Protein AF-A0A8H7N7X5-F1 (afdb_monomer)

Structure (mmCIF, N/CA/C/O backbone):
data_AF-A0A8H7N7X5-F1
#
_entry.id   AF-A0A8H7N7X5-F1
#
loop_
_atom_site.group_PDB
_atom_site.id
_atom_site.type_symbol
_atom_site.label_atom_id
_atom_site.label_alt_id
_atom_site.label_comp_id
_atom_site.label_asym_id
_atom_site.label_entity_id
_atom_site.label_seq_id
_atom_site.pdbx_PDB_ins_code
_atom_site.Cartn_x
_atom_site.Cartn_y
_atom_site.Cartn_z
_atom_site.occupancy
_atom_site.B_iso_or_equiv
_atom_site.auth_seq_id
_atom_site.auth_comp_id
_atom_site.auth_asym_id
_atom_site.auth_atom_id
_atom_site.pdbx_PDB_model_num
ATOM 1 N N . MET A 1 1 ? 3.356 14.383 -1.669 1.00 44.66 1 MET A N 1
ATOM 2 C CA . MET A 1 1 ? 4.265 13.639 -2.569 1.00 44.66 1 MET A CA 1
ATOM 3 C C . MET A 1 1 ? 4.773 12.402 -1.832 1.00 44.66 1 MET A C 1
ATOM 5 O O . MET A 1 1 ? 5.140 12.557 -0.669 1.00 44.66 1 MET A O 1
ATOM 9 N N . PRO A 1 2 ? 4.770 11.208 -2.453 1.00 49.44 2 PRO A N 1
ATOM 10 C CA . PRO A 1 2 ? 5.133 9.933 -1.811 1.00 49.44 2 PRO A CA 1
ATOM 11 C C . PRO A 1 2 ? 6.556 9.906 -1.220 1.00 49.44 2 PRO A C 1
ATOM 13 O O . PRO A 1 2 ? 6.801 9.192 -0.254 1.00 49.44 2 PRO A O 1
ATOM 16 N N . ASN A 1 3 ? 7.454 10.776 -1.689 1.00 50.03 3 ASN A N 1
ATOM 17 C CA . ASN A 1 3 ? 8.856 10.842 -1.253 1.00 50.03 3 ASN A CA 1
ATOM 18 C C . ASN A 1 3 ? 9.077 11.287 0.198 1.00 50.03 3 ASN A C 1
ATOM 20 O O . ASN A 1 3 ? 10.198 11.228 0.683 1.00 50.03 3 ASN A O 1
ATOM 24 N N . ARG A 1 4 ? 8.037 11.775 0.884 1.00 58.81 4 ARG A N 1
ATOM 25 C CA . ARG A 1 4 ? 8.106 12.107 2.319 1.00 58.81 4 ARG A CA 1
ATOM 26 C C . ARG A 1 4 ? 7.594 10.989 3.222 1.00 58.81 4 ARG A C 1
ATOM 28 O O . ARG A 1 4 ? 7.744 11.079 4.433 1.00 58.81 4 ARG A O 1
ATOM 35 N N . TYR A 1 5 ? 6.962 9.979 2.633 1.00 68.06 5 TYR A N 1
ATOM 36 C CA . TYR A 1 5 ? 6.306 8.896 3.357 1.00 68.06 5 TYR A CA 1
ATOM 37 C C . TYR A 1 5 ? 7.010 7.560 3.162 1.00 68.06 5 TYR A C 1
ATOM 39 O O . TYR A 1 5 ? 6.744 6.646 3.933 1.00 68.06 5 TYR A O 1
ATOM 47 N N . TYR A 1 6 ? 7.913 7.450 2.182 1.00 79.69 6 TYR A N 1
ATOM 48 C CA . TYR A 1 6 ? 8.665 6.231 1.916 1.00 79.69 6 TYR A CA 1
ATOM 49 C C . TYR A 1 6 ? 10.159 6.494 1.754 1.00 79.69 6 TYR A C 1
ATOM 51 O O . TYR A 1 6 ? 10.568 7.418 1.055 1.00 79.69 6 TYR A O 1
ATOM 59 N N . SER A 1 7 ? 10.962 5.616 2.347 1.00 85.44 7 SER A N 1
ATOM 60 C CA . SER A 1 7 ? 12.342 5.370 1.950 1.00 85.44 7 SER A CA 1
ATOM 61 C C . SER A 1 7 ? 12.342 4.283 0.879 1.00 85.44 7 SER A C 1
ATOM 63 O O . SER A 1 7 ? 11.765 3.214 1.079 1.00 85.44 7 SER A O 1
ATOM 65 N N . MET A 1 8 ? 12.959 4.560 -0.264 1.00 88.00 8 MET A N 1
ATOM 66 C CA . MET A 1 8 ? 13.029 3.644 -1.400 1.00 88.00 8 MET A CA 1
ATOM 67 C C . MET A 1 8 ? 14.486 3.321 -1.709 1.00 88.00 8 MET A C 1
ATOM 69 O O . MET A 1 8 ? 15.320 4.224 -1.773 1.00 88.00 8 MET A O 1
ATOM 73 N N . HIS A 1 9 ? 14.787 2.046 -1.939 1.00 89.69 9 HIS A N 1
ATOM 74 C CA . HIS A 1 9 ? 16.130 1.595 -2.284 1.00 89.69 9 HIS A CA 1
ATOM 75 C C . HIS A 1 9 ? 16.083 0.587 -3.430 1.00 89.69 9 HIS A C 1
ATOM 77 O O . HIS A 1 9 ? 15.343 -0.397 -3.369 1.00 89.69 9 HIS A O 1
ATOM 83 N N . VAL A 1 10 ? 16.910 0.830 -4.449 1.00 91.75 10 VAL A N 1
ATOM 84 C CA . VAL A 1 10 ? 17.153 -0.097 -5.557 1.00 91.75 10 VAL A CA 1
ATOM 85 C C . VAL A 1 10 ? 18.591 -0.583 -5.474 1.00 91.75 10 VAL A C 1
ATOM 87 O O . VAL A 1 10 ? 19.515 0.228 -5.477 1.00 91.75 10 VAL A O 1
ATOM 90 N N . GLY A 1 11 ? 18.772 -1.897 -5.397 1.00 90.62 11 GLY A N 1
ATOM 91 C CA . GLY A 1 11 ? 20.076 -2.555 -5.387 1.00 90.62 11 GLY A CA 1
ATOM 92 C C . GLY A 1 11 ? 20.243 -3.467 -6.595 1.00 90.62 11 GLY A C 1
ATOM 93 O O . GLY A 1 11 ? 19.264 -3.958 -7.150 1.00 90.62 11 GLY A O 1
ATOM 94 N N . GLN A 1 12 ? 21.483 -3.706 -7.010 1.00 90.38 12 GLN A N 1
ATOM 95 C CA . GLN A 1 12 ? 21.774 -4.713 -8.025 1.00 90.38 12 GLN A CA 1
ATOM 96 C C . GLN A 1 12 ? 21.803 -6.101 -7.374 1.00 90.38 12 GLN A C 1
ATOM 98 O O . GLN A 1 12 ? 22.508 -6.319 -6.389 1.00 90.38 12 GLN A O 1
ATOM 103 N N . ASN A 1 13 ? 21.075 -7.056 -7.945 1.00 88.88 13 ASN A N 1
ATOM 104 C CA . ASN A 1 13 ? 21.178 -8.456 -7.566 1.00 88.88 13 ASN A CA 1
ATOM 105 C C . ASN A 1 13 ? 22.349 -9.093 -8.328 1.00 88.88 13 ASN A C 1
ATOM 107 O O . ASN A 1 13 ? 22.219 -9.505 -9.481 1.00 88.88 13 ASN A O 1
ATOM 111 N N . HIS A 1 14 ? 23.503 -9.176 -7.665 1.00 85.00 14 HIS A N 1
ATOM 112 C CA . HIS A 1 14 ? 24.726 -9.760 -8.224 1.00 85.00 14 HIS A CA 1
ATOM 113 C C . HIS A 1 14 ? 24.649 -11.274 -8.472 1.00 85.00 14 HIS A C 1
ATOM 115 O O . HIS A 1 14 ? 25.493 -11.811 -9.187 1.00 85.00 14 HIS A O 1
ATOM 121 N N . ASN A 1 15 ? 23.644 -11.957 -7.919 1.00 84.56 15 ASN A N 1
ATOM 122 C CA . ASN A 1 15 ? 23.420 -13.383 -8.145 1.00 84.56 15 ASN A CA 1
ATOM 123 C C . ASN A 1 15 ? 22.537 -13.645 -9.375 1.00 84.56 15 ASN A C 1
ATOM 125 O O . ASN A 1 15 ? 22.436 -14.787 -9.822 1.00 84.56 15 ASN A O 1
ATOM 129 N N . SER A 1 16 ? 21.895 -12.610 -9.926 1.00 84.00 16 SER A N 1
ATOM 130 C CA . SER A 1 16 ? 21.083 -12.737 -11.131 1.00 84.00 16 SER A CA 1
ATOM 131 C C . SER A 1 16 ? 21.957 -12.756 -12.383 1.00 84.00 16 SER A C 1
ATOM 133 O O . SER A 1 16 ? 22.783 -11.874 -12.610 1.00 84.00 16 SER A O 1
ATOM 135 N N . THR A 1 17 ? 21.735 -13.753 -13.235 1.00 85.19 17 THR A N 1
ATOM 136 C CA . THR A 1 17 ? 22.340 -13.859 -14.571 1.00 85.19 17 THR A CA 1
ATOM 137 C C . THR A 1 17 ? 21.466 -13.232 -15.662 1.00 85.19 17 THR A C 1
ATOM 139 O O . THR A 1 17 ? 21.854 -13.205 -16.831 1.00 85.19 17 THR A O 1
ATOM 142 N N . SER A 1 18 ? 20.283 -12.721 -15.303 1.00 88.25 18 SER A N 1
ATOM 143 C CA . SER A 1 18 ? 19.327 -12.134 -16.240 1.00 88.25 18 SER A CA 1
ATOM 144 C C . SER A 1 18 ? 19.700 -10.696 -16.582 1.00 88.25 18 SER A C 1
ATOM 146 O O . SER A 1 18 ? 19.813 -9.851 -15.701 1.00 88.25 18 SER A O 1
ATOM 148 N N . ALA A 1 19 ? 19.799 -10.374 -17.872 1.00 85.19 19 ALA A N 1
ATOM 149 C CA . ALA A 1 19 ? 20.029 -8.999 -18.326 1.00 85.19 19 ALA A CA 1
ATOM 150 C C . ALA A 1 19 ? 18.828 -8.060 -18.081 1.00 85.19 19 ALA A C 1
ATOM 152 O O . ALA A 1 19 ? 18.959 -6.848 -18.231 1.00 85.19 19 ALA A O 1
ATOM 153 N N . VAL A 1 20 ? 17.657 -8.615 -17.749 1.00 89.31 20 VAL A N 1
ATOM 154 C CA . VAL A 1 20 ? 16.396 -7.871 -17.605 1.00 89.31 20 VAL A CA 1
ATOM 155 C C . VAL A 1 20 ? 15.791 -7.957 -16.204 1.00 89.31 20 VAL A C 1
ATOM 157 O O . VAL A 1 20 ? 14.815 -7.264 -15.946 1.00 89.31 20 VAL A O 1
ATOM 160 N N . GLU A 1 21 ? 16.343 -8.782 -15.311 1.00 91.50 21 GLU A N 1
ATOM 161 C CA . GLU A 1 21 ? 15.845 -9.029 -13.946 1.00 91.50 21 GLU A CA 1
ATOM 162 C C . GLU A 1 21 ? 17.018 -9.076 -12.948 1.00 91.50 21 GLU A C 1
ATOM 164 O O . GLU A 1 21 ? 17.231 -10.056 -12.235 1.00 91.50 21 GLU A O 1
ATOM 169 N N . ASN A 1 22 ? 17.850 -8.035 -12.952 1.00 91.38 22 ASN A N 1
ATOM 170 C CA . ASN A 1 22 ? 19.085 -7.933 -12.164 1.00 91.38 22 ASN A CA 1
ATOM 171 C C . ASN A 1 22 ? 19.048 -6.849 -11.082 1.00 91.38 22 ASN A C 1
ATOM 173 O O . ASN A 1 22 ? 20.084 -6.549 -10.491 1.00 91.38 22 ASN A O 1
ATOM 177 N N . PHE A 1 23 ? 17.887 -6.255 -10.817 1.00 93.06 23 PHE A N 1
ATOM 178 C CA . PHE A 1 23 ? 17.717 -5.265 -9.761 1.00 93.06 23 PHE A CA 1
ATOM 179 C C . PHE A 1 23 ? 16.657 -5.716 -8.765 1.00 93.06 23 PHE A C 1
ATOM 181 O O . PHE A 1 23 ? 15.708 -6.418 -9.109 1.00 93.06 23 PHE A O 1
ATOM 188 N N . GLU A 1 24 ? 16.825 -5.283 -7.526 1.00 94.44 24 GLU A N 1
ATOM 189 C CA . GLU A 1 24 ? 15.904 -5.506 -6.426 1.00 94.44 24 GLU A CA 1
ATOM 190 C C . GLU A 1 24 ? 15.469 -4.179 -5.834 1.00 94.44 24 GLU A C 1
ATOM 192 O O . GLU A 1 24 ? 16.236 -3.218 -5.774 1.00 94.44 24 GLU A O 1
ATOM 197 N N . PHE A 1 25 ? 14.228 -4.144 -5.378 1.00 92.12 25 PHE A N 1
ATOM 198 C CA . PHE A 1 25 ? 13.582 -2.967 -4.847 1.00 92.12 25 PHE A CA 1
ATOM 199 C C . PHE A 1 25 ? 13.066 -3.220 -3.437 1.00 92.12 25 PHE A C 1
ATOM 201 O O . PHE A 1 25 ? 12.430 -4.235 -3.163 1.00 92.12 25 PHE A O 1
ATOM 208 N N . THR A 1 26 ? 13.292 -2.258 -2.551 1.00 91.38 26 THR A N 1
ATOM 209 C CA . THR A 1 26 ? 12.678 -2.220 -1.222 1.00 91.38 26 THR A CA 1
ATOM 210 C C . THR A 1 26 ? 12.059 -0.852 -0.981 1.00 91.38 26 THR A C 1
ATOM 212 O O . THR A 1 26 ? 12.565 0.173 -1.448 1.00 91.38 26 THR A O 1
ATOM 215 N N . MET A 1 27 ? 10.959 -0.845 -0.232 1.00 87.50 27 MET A N 1
ATOM 216 C CA . MET A 1 27 ? 10.229 0.360 0.142 1.00 87.50 27 MET A CA 1
ATOM 217 C C . MET A 1 27 ? 9.854 0.272 1.609 1.00 87.50 27 MET A C 1
ATOM 219 O O . MET A 1 27 ? 9.272 -0.719 2.036 1.00 87.50 27 MET A O 1
ATOM 223 N N . ARG A 1 28 ? 10.150 1.301 2.391 1.00 86.69 28 ARG A N 1
ATOM 224 C CA . ARG A 1 28 ? 9.801 1.348 3.813 1.00 86.69 28 ARG A CA 1
ATOM 225 C C . ARG A 1 28 ? 9.035 2.614 4.104 1.00 86.69 28 ARG A C 1
ATOM 227 O O . ARG A 1 28 ? 9.498 3.692 3.742 1.00 86.69 28 ARG A O 1
ATOM 234 N N . ALA A 1 29 ? 7.895 2.492 4.767 1.00 83.94 29 ALA A N 1
ATOM 235 C CA . ALA A 1 29 ? 7.179 3.653 5.260 1.00 83.94 29 ALA A CA 1
ATOM 236 C C . ALA A 1 29 ? 8.028 4.393 6.306 1.00 83.94 29 ALA A C 1
ATOM 238 O O . ALA A 1 29 ? 8.584 3.786 7.223 1.00 83.94 29 ALA A O 1
ATOM 239 N N . VAL A 1 30 ? 8.132 5.712 6.171 1.00 77.19 30 VAL A N 1
ATOM 240 C CA . VAL A 1 30 ? 8.797 6.577 7.146 1.00 77.19 30 VAL A CA 1
ATOM 241 C C . VAL A 1 30 ? 7.843 6.775 8.319 1.00 77.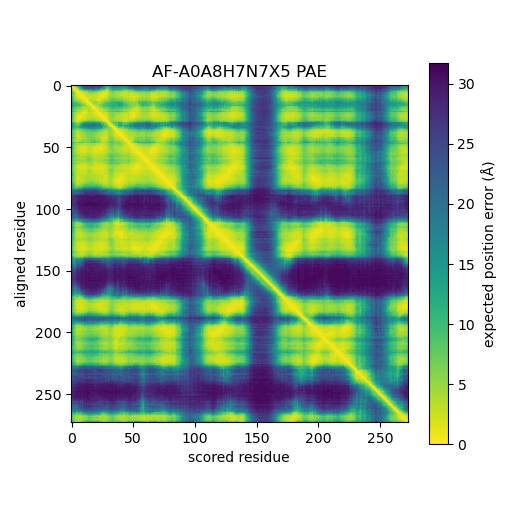19 30 VAL A C 1
ATOM 243 O O . VAL A 1 30 ? 6.731 7.279 8.149 1.00 77.19 30 VAL A O 1
ATOM 246 N N . ASN A 1 31 ? 8.262 6.374 9.519 1.00 67.38 31 ASN A N 1
ATOM 247 C CA . ASN A 1 31 ? 7.435 6.514 10.711 1.00 67.38 31 ASN A CA 1
ATOM 248 C C . ASN A 1 31 ? 7.532 7.950 11.250 1.00 67.38 31 ASN A C 1
ATOM 250 O O . ASN A 1 31 ? 8.497 8.312 11.918 1.00 67.38 31 ASN A O 1
ATOM 254 N N . GLY A 1 32 ? 6.550 8.785 10.911 1.00 57.38 32 GLY A N 1
ATOM 255 C CA . GLY A 1 32 ? 6.536 10.206 11.270 1.00 57.38 32 GLY A CA 1
ATOM 256 C C . GLY A 1 32 ? 5.965 10.520 12.657 1.00 57.38 32 GLY A C 1
ATOM 257 O O . GLY A 1 32 ? 5.872 11.694 13.013 1.00 57.38 32 GLY A O 1
ATOM 258 N N . THR A 1 33 ? 5.526 9.523 13.435 1.00 61.84 33 THR A N 1
ATOM 259 C CA . THR A 1 33 ? 4.776 9.760 14.679 1.00 61.84 33 THR A CA 1
ATOM 260 C C . THR A 1 33 ? 5.185 8.839 15.825 1.00 61.84 33 THR A C 1
ATOM 262 O O . THR A 1 33 ? 5.551 7.688 15.631 1.00 61.84 33 THR A O 1
ATOM 265 N N . LYS A 1 34 ? 5.040 9.328 17.067 1.00 60.16 34 LYS A N 1
ATOM 266 C CA . LYS A 1 34 ? 5.221 8.521 18.293 1.00 60.16 34 LYS A CA 1
ATOM 267 C C . LYS A 1 34 ? 4.075 7.520 18.546 1.00 60.16 34 LYS A C 1
ATOM 269 O O . LYS A 1 34 ? 4.226 6.643 19.394 1.00 60.16 34 LYS A O 1
ATOM 274 N N . SER A 1 35 ? 2.939 7.681 17.857 1.00 65.75 35 SER A N 1
ATOM 275 C CA . SER A 1 35 ? 1.795 6.757 17.876 1.00 65.75 35 SER A CA 1
ATOM 276 C C . SER A 1 35 ? 1.943 5.711 16.773 1.00 65.75 35 SER A C 1
ATOM 278 O O . SER A 1 35 ? 2.350 6.059 15.666 1.00 65.75 35 SER A O 1
ATOM 280 N N . PHE A 1 36 ? 1.578 4.459 17.062 1.00 78.00 36 PHE A N 1
ATOM 281 C CA . PHE A 1 36 ? 1.529 3.380 16.063 1.00 78.00 36 PHE A CA 1
ATOM 282 C C . PHE A 1 36 ? 0.276 3.441 15.187 1.00 78.00 36 PHE A C 1
ATOM 284 O O . PHE A 1 36 ? 0.235 2.842 14.118 1.00 78.00 36 PHE A O 1
ATOM 291 N N . PHE A 1 37 ? -0.743 4.164 15.642 1.00 86.12 37 PHE A N 1
ATOM 292 C CA . PHE A 1 37 ? -1.988 4.362 14.918 1.00 86.12 37 PHE A CA 1
ATOM 293 C C . PHE A 1 37 ? -2.045 5.822 14.499 1.00 86.12 37 PHE A C 1
ATOM 295 O O . PHE A 1 37 ? -2.060 6.701 15.360 1.00 86.12 37 PHE A O 1
ATOM 302 N N . VAL A 1 38 ? -2.042 6.080 13.196 1.00 87.12 38 VAL A N 1
ATOM 303 C CA . VAL A 1 38 ? -2.179 7.418 12.606 1.00 87.12 38 VAL A CA 1
ATOM 304 C C . VAL A 1 38 ? -3.518 7.474 11.887 1.00 87.12 38 VAL A C 1
ATOM 306 O O . VAL A 1 38 ? -3.911 6.496 11.259 1.00 87.12 38 VAL A O 1
ATOM 309 N N . TRP A 1 39 ? -4.238 8.588 11.969 1.00 88.62 39 TRP A N 1
ATOM 310 C CA . TRP A 1 39 ? -5.499 8.732 11.243 1.00 88.62 39 TRP A CA 1
ATOM 311 C C . TRP A 1 39 ? -5.282 8.674 9.723 1.00 88.62 39 TRP A C 1
ATOM 313 O O . TRP A 1 39 ? -4.356 9.287 9.195 1.00 88.62 39 TRP A O 1
ATOM 323 N N . GLY A 1 40 ? -6.174 7.980 9.014 1.00 88.88 40 GLY A N 1
ATOM 324 C CA . GLY A 1 40 ? -6.145 7.825 7.560 1.00 88.88 40 GLY A CA 1
ATOM 325 C C . GLY A 1 40 ? -5.484 6.533 7.078 1.00 88.88 40 GLY A C 1
ATOM 326 O O . GLY A 1 40 ? -5.376 5.543 7.807 1.00 88.88 40 GLY A O 1
ATOM 327 N N . THR A 1 41 ? -5.098 6.530 5.801 1.00 88.00 41 THR A N 1
ATOM 328 C CA . THR A 1 41 ? -4.493 5.376 5.123 1.00 88.00 41 THR A CA 1
ATOM 329 C C . THR A 1 41 ? -3.097 5.096 5.665 1.00 88.00 41 THR A C 1
ATOM 331 O O . THR A 1 41 ? -2.245 5.984 5.671 1.00 88.00 41 THR A O 1
ATOM 334 N N . GLN A 1 42 ? -2.853 3.852 6.072 1.00 88.00 42 GLN A N 1
ATOM 335 C CA . GLN A 1 42 ? -1.537 3.403 6.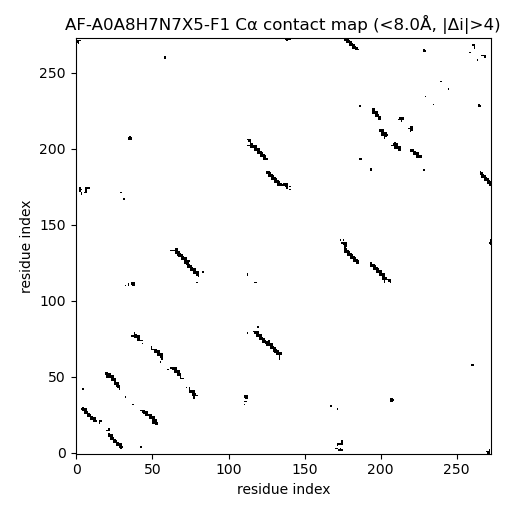505 1.00 88.00 42 GLN A CA 1
ATOM 336 C C . GLN A 1 42 ? -0.679 3.042 5.283 1.00 88.00 42 GLN A C 1
ATOM 338 O O . GLN A 1 42 ? -1.129 2.270 4.432 1.00 88.00 42 GLN A O 1
ATOM 343 N N . PRO A 1 43 ? 0.542 3.589 5.173 1.00 84.62 43 PRO A N 1
ATOM 344 C CA . PRO A 1 43 ? 1.443 3.301 4.061 1.00 84.62 43 PRO A CA 1
ATOM 345 C C . PRO A 1 43 ? 1.970 1.849 4.106 1.00 84.62 43 PRO A C 1
ATOM 347 O O . PRO A 1 43 ? 2.473 1.431 5.153 1.00 84.62 43 PRO A O 1
ATOM 350 N N . PRO A 1 44 ? 1.923 1.067 3.006 1.00 87.06 44 PRO A N 1
ATOM 351 C CA . PRO A 1 44 ? 2.535 -0.263 2.964 1.00 87.06 44 PRO A CA 1
ATOM 352 C C . PRO A 1 44 ? 4.066 -0.219 3.045 1.00 87.06 44 PRO A C 1
ATOM 354 O O . PRO A 1 44 ? 4.713 0.636 2.446 1.00 87.06 44 PRO A O 1
ATOM 357 N N . SER A 1 45 ? 4.666 -1.196 3.724 1.00 84.25 45 SER A N 1
ATOM 358 C CA . SER A 1 45 ? 6.115 -1.429 3.692 1.00 84.25 45 SER A CA 1
ATOM 359 C C . SER A 1 45 ? 6.425 -2.773 3.042 1.00 84.25 45 SER A C 1
ATOM 361 O O . SER A 1 45 ? 5.731 -3.759 3.265 1.00 84.25 45 SER A O 1
ATOM 363 N N . ILE A 1 46 ? 7.481 -2.796 2.238 1.00 82.94 46 ILE A N 1
ATOM 364 C CA . ILE A 1 46 ? 7.997 -3.956 1.520 1.00 82.94 46 ILE A CA 1
ATOM 365 C C . ILE A 1 46 ? 9.290 -4.373 2.219 1.00 82.94 46 ILE A C 1
ATOM 367 O O . ILE A 1 46 ? 10.360 -3.802 1.988 1.00 82.94 46 ILE A O 1
ATOM 371 N N . GLU A 1 47 ? 9.176 -5.347 3.119 1.00 76.25 47 GLU A N 1
ATOM 372 C CA . GLU A 1 47 ? 10.321 -5.859 3.879 1.00 76.25 47 GLU A CA 1
ATOM 373 C C . GLU A 1 47 ? 11.146 -6.871 3.077 1.00 76.25 47 GLU A C 1
ATOM 375 O O . GLU A 1 47 ? 12.362 -6.949 3.253 1.00 76.25 47 GLU A O 1
ATOM 380 N N . VAL A 1 48 ? 10.497 -7.598 2.163 1.00 85.31 48 VAL A N 1
ATOM 381 C CA . VAL A 1 48 ? 11.137 -8.563 1.263 1.00 85.31 48 VAL A CA 1
ATOM 382 C C . VAL A 1 48 ? 11.497 -7.869 -0.053 1.00 85.31 48 VAL A C 1
ATOM 384 O O . VAL A 1 48 ? 10.594 -7.343 -0.704 1.00 85.31 48 VAL A O 1
ATOM 387 N N . PRO A 1 49 ? 12.776 -7.861 -0.475 1.00 90.31 49 PRO A N 1
ATOM 388 C CA . PRO A 1 49 ? 13.175 -7.255 -1.740 1.00 90.31 49 PRO A CA 1
ATOM 389 C C . PRO A 1 49 ? 12.401 -7.826 -2.934 1.00 90.31 49 PRO A C 1
ATOM 391 O O . PRO A 1 49 ? 12.336 -9.039 -3.128 1.00 90.31 49 PRO A O 1
ATOM 394 N N . LEU A 1 50 ? 11.825 -6.941 -3.746 1.00 92.69 50 LEU A N 1
ATOM 395 C CA . LEU A 1 50 ? 11.116 -7.299 -4.971 1.00 92.69 50 LEU A CA 1
ATOM 396 C C . LEU A 1 50 ? 12.063 -7.258 -6.161 1.00 92.69 50 LEU A C 1
ATOM 398 O O . LEU A 1 50 ? 12.701 -6.237 -6.409 1.00 92.69 50 LEU A O 1
ATOM 402 N N . THR A 1 51 ? 12.099 -8.323 -6.955 1.00 94.56 51 THR A N 1
ATOM 403 C CA . THR A 1 51 ? 12.824 -8.309 -8.228 1.00 94.56 51 THR A CA 1
ATOM 404 C C . THR A 1 51 ? 12.162 -7.333 -9.202 1.00 94.56 51 THR A C 1
ATOM 406 O O . THR A 1 51 ? 10.948 -7.372 -9.429 1.00 94.56 51 THR A O 1
ATOM 409 N N . LEU A 1 52 ? 12.975 -6.453 -9.781 1.00 95.00 52 LEU A N 1
ATOM 410 C CA . LEU A 1 52 ? 12.594 -5.506 -10.819 1.00 95.00 52 LEU A CA 1
ATOM 411 C C . LEU A 1 52 ? 12.861 -6.109 -12.197 1.00 95.00 52 LEU A C 1
ATOM 413 O O . LEU A 1 52 ? 13.953 -6.607 -12.466 1.00 95.00 52 LEU A O 1
ATOM 417 N N . LYS A 1 53 ? 11.881 -5.990 -13.090 1.00 95.06 53 LYS A N 1
ATOM 418 C CA . LYS A 1 53 ? 11.959 -6.406 -14.488 1.00 95.06 53 LYS A CA 1
ATOM 419 C C . LYS A 1 53 ? 12.037 -5.189 -15.400 1.00 95.06 53 LYS A C 1
ATOM 421 O O . LYS A 1 53 ? 11.231 -4.271 -15.278 1.00 95.06 53 LYS A O 1
ATOM 426 N N . LEU A 1 54 ? 12.958 -5.188 -16.355 1.00 95.00 54 LEU A N 1
ATOM 427 C CA . LEU A 1 54 ? 13.006 -4.169 -17.399 1.00 95.00 54 LEU A CA 1
ATOM 428 C C . LEU A 1 54 ? 11.828 -4.355 -18.367 1.00 95.00 54 LEU A C 1
ATOM 430 O O . LEU A 1 54 ? 11.699 -5.398 -19.012 1.00 95.00 54 LEU A O 1
ATOM 434 N N . VAL A 1 55 ? 10.973 -3.341 -18.477 1.00 93.50 55 VAL A N 1
ATOM 435 C CA . VAL A 1 55 ? 9.778 -3.345 -19.330 1.00 93.50 55 VAL A CA 1
ATOM 436 C C . VAL A 1 55 ? 9.663 -2.054 -20.133 1.00 93.50 55 VAL A C 1
ATOM 438 O O . VAL A 1 55 ? 10.292 -1.044 -19.825 1.00 93.50 55 VAL A O 1
ATOM 441 N N . ASN A 1 56 ? 8.812 -2.079 -21.157 1.00 92.69 56 ASN A N 1
ATOM 442 C CA . ASN A 1 56 ? 8.327 -0.872 -21.815 1.00 92.69 56 ASN A CA 1
ATOM 443 C C . ASN A 1 56 ? 6.941 -0.527 -21.247 1.00 92.69 56 ASN A C 1
ATOM 445 O O . ASN A 1 56 ? 6.022 -1.339 -21.382 1.00 92.69 56 ASN A O 1
ATOM 449 N N . ASP A 1 57 ? 6.787 0.632 -20.596 1.00 89.56 57 ASP A N 1
ATOM 450 C CA . ASP A 1 57 ? 5.482 1.056 -20.071 1.00 89.56 57 ASP A CA 1
ATOM 451 C C . ASP A 1 57 ? 4.579 1.493 -21.233 1.00 89.56 57 ASP A C 1
ATOM 453 O O . ASP A 1 57 ? 4.743 2.561 -21.821 1.00 89.56 57 ASP A O 1
ATOM 457 N N . SER A 1 58 ? 3.586 0.662 -21.556 1.00 85.56 58 SER A N 1
ATOM 458 C CA . SER A 1 58 ? 2.634 0.923 -22.639 1.00 85.56 58 SER A CA 1
ATOM 459 C C . SER A 1 58 ? 1.759 2.159 -22.416 1.00 85.56 58 SER A C 1
ATOM 461 O O . SER A 1 58 ? 1.181 2.667 -23.375 1.00 85.56 58 SER A O 1
ATOM 463 N N . PHE A 1 59 ? 1.614 2.612 -21.170 1.00 83.56 59 PHE A N 1
ATOM 464 C CA . PHE A 1 59 ? 0.846 3.810 -20.828 1.00 83.56 59 PHE A CA 1
ATOM 465 C C . PHE A 1 59 ? 1.694 5.077 -20.872 1.00 83.56 59 PHE A C 1
ATOM 467 O O . PHE A 1 59 ? 1.146 6.164 -21.007 1.00 83.56 59 PHE A O 1
ATOM 474 N N . GLU A 1 60 ? 3.016 4.936 -20.801 1.00 88.31 60 GLU A N 1
ATOM 475 C CA . GLU A 1 60 ? 3.974 6.040 -20.787 1.00 88.31 60 GLU A CA 1
ATOM 476 C C . GLU A 1 60 ? 5.091 5.812 -21.823 1.00 88.31 60 GLU A C 1
ATOM 478 O O . GLU A 1 60 ? 6.278 5.864 -21.490 1.00 88.31 60 GLU A O 1
ATOM 483 N N . PRO A 1 61 ? 4.755 5.575 -23.108 1.00 87.00 61 PRO A N 1
ATOM 484 C CA . PRO A 1 61 ? 5.746 5.192 -24.115 1.00 87.00 61 PRO A CA 1
ATOM 485 C C . PRO A 1 61 ? 6.795 6.285 -24.368 1.00 87.00 61 PRO A C 1
ATOM 487 O O . PRO A 1 61 ? 7.912 5.992 -24.789 1.00 87.00 61 PRO A O 1
ATOM 490 N N . SER A 1 62 ? 6.461 7.550 -24.094 1.00 89.75 62 SER A N 1
ATOM 491 C CA . SER A 1 62 ? 7.369 8.694 -24.230 1.00 89.75 62 SER A CA 1
ATOM 492 C C . SER A 1 62 ? 8.478 8.727 -23.174 1.00 89.75 62 SER A C 1
ATOM 494 O O . SER A 1 62 ? 9.459 9.446 -23.351 1.00 89.75 62 SER A O 1
ATOM 496 N N . ARG A 1 63 ? 8.348 7.961 -22.083 1.00 88.69 63 ARG A N 1
ATOM 497 C CA . ARG A 1 63 ? 9.312 7.940 -20.974 1.00 88.69 63 ARG A CA 1
ATOM 498 C C . ARG A 1 63 ? 10.449 6.937 -21.164 1.00 88.69 63 ARG A C 1
ATOM 500 O O . ARG A 1 63 ? 11.450 7.020 -20.450 1.00 88.69 63 ARG A O 1
ATOM 507 N N . GLY A 1 64 ? 10.316 6.043 -22.141 1.00 91.50 64 GLY A N 1
ATOM 508 C CA . GLY A 1 64 ? 11.263 4.965 -22.399 1.00 91.50 64 GLY A CA 1
ATOM 509 C C . GLY A 1 64 ? 11.099 3.776 -21.441 1.00 91.50 64 GLY A C 1
ATOM 510 O O . GLY A 1 64 ? 10.082 3.666 -20.755 1.00 91.50 64 GLY A O 1
ATOM 511 N N . PRO A 1 65 ? 12.086 2.862 -21.405 1.00 94.12 65 PRO A N 1
ATOM 512 C CA . PRO A 1 65 ? 12.032 1.677 -20.557 1.00 94.12 65 PRO A CA 1
ATOM 513 C C . PRO A 1 65 ? 11.967 2.021 -19.066 1.00 94.12 65 PRO A C 1
ATOM 515 O O . PRO A 1 65 ? 12.614 2.964 -18.606 1.00 94.12 65 PRO A O 1
ATOM 518 N N . ALA A 1 66 ? 11.239 1.204 -18.311 1.00 95.56 66 ALA A N 1
ATOM 519 C CA . ALA A 1 66 ? 11.103 1.309 -16.867 1.00 95.56 66 ALA A CA 1
ATOM 520 C C . ALA A 1 66 ? 11.493 -0.010 -16.194 1.00 95.56 66 ALA A C 1
ATOM 522 O O . ALA A 1 66 ? 11.320 -1.094 -16.754 1.00 95.56 66 ALA A O 1
ATOM 523 N N . TRP A 1 67 ? 11.988 0.077 -14.966 1.00 96.00 67 TRP A N 1
ATOM 524 C CA . TRP A 1 67 ? 12.054 -1.066 -14.067 1.00 96.00 67 TRP A CA 1
ATOM 525 C C . TRP A 1 67 ? 10.703 -1.241 -13.388 1.00 96.00 6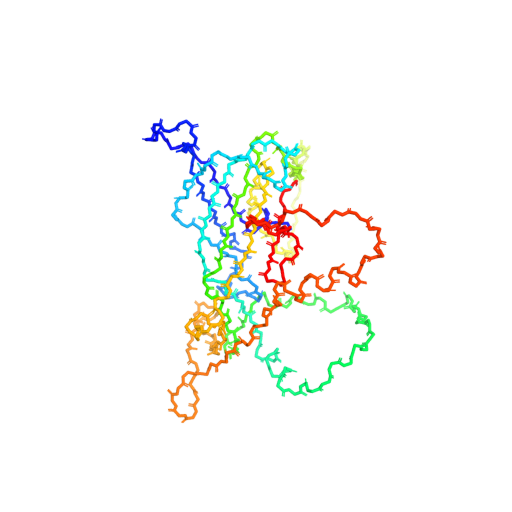7 TRP A C 1
ATOM 527 O O . TRP A 1 67 ? 10.203 -0.310 -12.761 1.00 96.00 67 TRP A O 1
ATOM 537 N N . TRP A 1 68 ? 10.119 -2.425 -13.522 1.00 95.69 68 TRP A N 1
ATOM 538 C CA . TRP A 1 68 ? 8.776 -2.735 -13.058 1.00 95.69 68 TRP A CA 1
ATOM 539 C C . TRP A 1 68 ? 8.763 -3.897 -12.079 1.00 95.69 68 TRP A C 1
ATOM 541 O O . TRP A 1 68 ? 9.439 -4.905 -12.279 1.00 95.69 68 TRP A O 1
ATOM 551 N N . SER A 1 69 ? 7.942 -3.775 -11.045 1.00 95.19 69 SER A N 1
ATOM 552 C CA . SER A 1 69 ? 7.553 -4.902 -10.205 1.00 95.19 69 SER A CA 1
ATOM 553 C C . SER A 1 69 ? 6.138 -4.703 -9.678 1.00 95.19 69 SER A C 1
ATOM 555 O O . SER A 1 69 ? 5.559 -3.619 -9.792 1.00 95.19 69 SER A O 1
ATOM 557 N N . LYS A 1 70 ? 5.579 -5.762 -9.100 1.00 92.25 70 LYS A N 1
ATOM 558 C CA . LYS A 1 70 ? 4.257 -5.751 -8.481 1.00 92.25 70 LYS A CA 1
ATOM 559 C C . LYS A 1 70 ? 4.258 -6.552 -7.188 1.00 92.25 70 LYS A C 1
ATOM 561 O O . LYS A 1 70 ? 4.983 -7.538 -7.075 1.00 92.25 70 LYS A O 1
ATOM 566 N N . PHE A 1 71 ? 3.409 -6.158 -6.253 1.00 90.62 71 PHE A N 1
ATOM 567 C CA . PHE A 1 71 ? 3.148 -6.906 -5.030 1.00 90.62 71 PHE A CA 1
ATOM 568 C C . PHE A 1 71 ? 1.698 -6.721 -4.587 1.00 90.62 71 PHE A C 1
ATOM 570 O O . PHE A 1 71 ? 0.998 -5.829 -5.068 1.00 90.62 71 PHE A O 1
ATOM 577 N N . GLU A 1 72 ? 1.255 -7.586 -3.686 1.00 90.75 72 GLU A N 1
ATOM 578 C CA . GLU A 1 72 ? -0.081 -7.547 -3.100 1.00 90.75 72 GLU A CA 1
ATOM 579 C C . GLU A 1 72 ? 0.021 -7.205 -1.617 1.00 90.75 72 GLU A C 1
ATOM 581 O O . GLU A 1 72 ? 0.986 -7.587 -0.948 1.00 90.75 72 GLU A O 1
ATOM 586 N N . TYR A 1 73 ? -0.937 -6.430 -1.112 1.00 90.75 73 TYR A N 1
ATOM 587 C CA . TYR A 1 73 ? -0.959 -6.023 0.285 1.00 90.75 73 TYR A CA 1
ATOM 588 C C . TYR A 1 73 ? -2.378 -5.733 0.785 1.00 90.75 73 TYR A C 1
ATOM 590 O O . TYR A 1 73 ? -3.291 -5.460 0.010 1.00 90.75 73 TYR A O 1
ATOM 598 N N . ASN A 1 74 ? -2.543 -5.742 2.108 1.00 91.75 74 ASN A N 1
ATOM 599 C CA . ASN A 1 74 ? -3.791 -5.343 2.752 1.00 91.75 74 ASN A CA 1
ATOM 600 C C . ASN A 1 74 ? -3.736 -3.854 3.085 1.00 91.75 74 ASN A C 1
ATOM 602 O O . ASN A 1 74 ? -2.912 -3.419 3.896 1.00 91.75 74 ASN A O 1
ATOM 606 N N . LYS A 1 75 ? -4.621 -3.061 2.482 1.00 91.38 75 LYS A N 1
ATOM 607 C CA . LYS A 1 75 ? -4.695 -1.625 2.752 1.00 91.38 75 LYS A CA 1
ATOM 608 C C . LYS A 1 75 ? -5.472 -1.374 4.029 1.00 91.38 75 LYS A C 1
ATOM 610 O O . LYS A 1 75 ? -6.612 -1.807 4.161 1.00 91.38 75 LYS A O 1
ATOM 615 N N . ILE A 1 76 ? -4.857 -0.632 4.944 1.00 92.69 76 ILE A N 1
ATOM 616 C CA . ILE A 1 76 ? -5.435 -0.295 6.244 1.00 92.69 76 ILE A CA 1
ATOM 617 C C . ILE A 1 76 ? -5.783 1.192 6.262 1.00 92.69 76 ILE A C 1
ATOM 619 O O . ILE A 1 76 ? -4.960 2.031 5.899 1.00 92.69 76 ILE A O 1
ATOM 623 N N . VAL A 1 77 ? -6.984 1.533 6.720 1.00 93.00 77 VAL A N 1
ATOM 624 C CA . VAL A 1 77 ? -7.418 2.914 6.961 1.00 93.00 77 VAL A CA 1
ATOM 625 C C . VAL A 1 77 ? -7.969 3.010 8.376 1.00 93.00 77 VAL A C 1
ATOM 627 O O . VAL A 1 77 ? -8.822 2.219 8.770 1.00 93.00 77 VAL A O 1
ATOM 630 N N . ILE A 1 78 ? -7.487 3.984 9.142 1.00 93.25 78 ILE A N 1
ATOM 631 C CA . ILE A 1 78 ? -7.908 4.207 10.526 1.00 93.25 78 ILE A CA 1
ATOM 632 C C . ILE A 1 78 ? -8.768 5.468 10.570 1.00 93.25 78 ILE A C 1
ATOM 634 O O . ILE A 1 78 ? -8.316 6.541 10.163 1.00 93.25 78 ILE A O 1
ATOM 638 N N . ILE A 1 79 ? -9.996 5.357 11.073 1.00 93.62 79 ILE A N 1
ATOM 639 C CA . ILE A 1 79 ? -10.953 6.471 11.154 1.00 93.62 79 ILE A CA 1
ATOM 640 C C . ILE A 1 79 ? -11.559 6.577 12.560 1.00 93.62 79 ILE A C 1
ATOM 642 O O . ILE A 1 79 ? -11.669 5.565 13.261 1.00 93.62 79 ILE A O 1
ATOM 646 N N . PRO A 1 80 ? -11.943 7.786 13.009 1.00 93.56 80 PRO A N 1
ATOM 647 C CA . PRO A 1 80 ? -12.545 7.961 14.325 1.00 93.56 80 PRO A CA 1
ATOM 648 C C . PRO A 1 80 ? -13.927 7.304 14.397 1.00 93.56 80 PRO A C 1
ATOM 650 O O . PRO A 1 80 ? -14.614 7.160 13.386 1.00 93.56 80 PRO A O 1
ATOM 653 N N . GLU A 1 81 ? -14.363 6.964 15.611 1.00 92.50 81 GLU A N 1
ATOM 654 C CA . GLU A 1 81 ? -15.668 6.337 15.875 1.00 92.50 81 GLU A CA 1
ATOM 655 C C . GLU A 1 81 ? -16.840 7.100 15.233 1.00 92.50 81 GLU A C 1
ATOM 657 O O . GLU A 1 81 ? -17.722 6.511 14.605 1.00 92.50 81 GLU A O 1
ATOM 662 N N . SER A 1 82 ? -16.805 8.431 15.331 1.00 88.12 82 SER A N 1
ATOM 663 C CA . SER A 1 82 ? -17.854 9.326 14.836 1.00 88.12 82 SER A CA 1
ATOM 664 C C . SER A 1 82 ? -17.995 9.346 13.312 1.00 88.12 82 SER A C 1
ATOM 666 O O . SER A 1 82 ? -19.075 9.662 12.812 1.00 88.12 82 SER A O 1
ATOM 668 N N . ALA A 1 83 ? -16.947 8.988 12.561 1.00 85.94 83 ALA A N 1
ATOM 669 C CA . ALA A 1 83 ? -16.999 8.970 11.099 1.00 85.94 83 ALA A CA 1
ATOM 670 C C . ALA A 1 83 ? -17.949 7.883 10.572 1.00 85.94 83 ALA A C 1
ATOM 672 O O . ALA A 1 83 ? -18.642 8.108 9.583 1.00 85.94 83 ALA A O 1
ATOM 673 N N . MET A 1 84 ? -18.028 6.741 11.262 1.00 80.88 84 MET A N 1
ATOM 674 C CA . MET A 1 84 ? -18.926 5.640 10.897 1.00 80.88 84 MET A CA 1
ATOM 675 C C . MET A 1 84 ? -20.371 5.887 11.340 1.00 80.88 84 MET A C 1
ATOM 677 O O . MET A 1 84 ? -21.306 5.587 10.600 1.00 80.88 84 MET A O 1
ATOM 681 N N . GLN A 1 85 ? -20.581 6.503 12.507 1.00 66.94 85 GLN A N 1
ATOM 682 C CA . GLN A 1 85 ? -21.929 6.828 12.995 1.00 66.94 85 GLN A CA 1
ATOM 683 C C . GLN A 1 85 ? -22.644 7.852 12.097 1.00 66.94 85 GLN A C 1
ATOM 685 O O . GLN A 1 85 ? -23.850 7.752 11.885 1.00 66.94 85 GLN A O 1
ATOM 690 N N . ALA A 1 86 ? -21.904 8.795 11.504 1.00 58.69 86 ALA A N 1
ATOM 691 C CA . ALA A 1 86 ? -22.452 9.768 10.558 1.00 58.69 86 ALA A CA 1
ATOM 692 C C . ALA A 1 86 ? -22.918 9.150 9.222 1.00 58.69 86 ALA A C 1
ATOM 694 O O . ALA A 1 86 ? -23.710 9.774 8.517 1.00 58.69 86 ALA A O 1
ATOM 695 N N . GLN A 1 87 ? -22.446 7.950 8.858 1.00 53.75 87 GLN A N 1
ATOM 696 C CA . GLN A 1 87 ? -22.928 7.229 7.672 1.00 53.75 87 GLN A CA 1
ATOM 697 C C . GLN A 1 87 ? -24.229 6.463 7.932 1.00 53.75 87 GLN A C 1
ATOM 699 O O . GLN A 1 87 ? -25.014 6.297 7.006 1.00 53.75 87 GLN A O 1
ATOM 704 N N . GLN A 1 88 ? -24.492 6.035 9.171 1.00 51.31 88 GLN A N 1
ATOM 705 C CA . GLN A 1 88 ? -25.707 5.280 9.504 1.00 51.31 88 GLN A CA 1
ATOM 706 C C . GLN A 1 88 ? -26.974 6.148 9.551 1.00 51.31 88 GLN A C 1
ATOM 708 O O . GLN A 1 88 ? -28.075 5.621 9.450 1.00 51.31 88 GLN A O 1
ATOM 713 N N . THR A 1 89 ? -26.841 7.471 9.685 1.00 46.72 89 THR A N 1
ATOM 714 C CA . THR A 1 89 ? -27.972 8.413 9.781 1.00 46.72 89 THR A CA 1
ATOM 715 C C . THR A 1 89 ? -28.259 9.177 8.486 1.00 46.72 89 THR A C 1
ATOM 717 O O . THR A 1 89 ? -29.095 10.079 8.484 1.00 46.72 89 THR A O 1
ATOM 720 N N . ARG A 1 90 ? -27.567 8.852 7.386 1.00 42.28 90 ARG A N 1
ATOM 721 C CA . ARG A 1 90 ? -27.571 9.644 6.149 1.00 42.28 90 ARG A CA 1
ATOM 722 C C . ARG A 1 90 ? -28.296 8.948 4.995 1.00 42.28 90 ARG A C 1
ATOM 724 O O . ARG A 1 90 ? -27.689 8.588 3.989 1.00 42.28 90 ARG A O 1
ATOM 731 N N . ASP A 1 91 ? -29.616 8.856 5.114 1.00 40.94 91 ASP A N 1
ATOM 732 C CA . ASP A 1 91 ? -30.464 9.003 3.932 1.00 40.94 91 ASP A CA 1
ATOM 733 C C . ASP A 1 91 ? -30.329 10.465 3.458 1.00 40.94 91 ASP A C 1
ATOM 735 O O . ASP A 1 91 ? -30.422 11.391 4.259 1.00 40.94 91 ASP A O 1
ATOM 739 N N . GLU A 1 92 ? -30.056 10.672 2.169 1.00 40.44 92 GLU A N 1
ATOM 740 C CA . GLU A 1 92 ? -30.016 11.984 1.497 1.00 40.44 92 GLU A CA 1
ATOM 741 C C . GLU A 1 92 ? -28.762 12.861 1.739 1.00 40.44 92 GLU A C 1
ATOM 743 O O . GLU A 1 92 ? -28.721 13.814 2.519 1.00 40.44 92 GLU A O 1
ATOM 748 N N . TRP A 1 93 ? -27.703 12.597 0.963 1.00 37.72 93 TRP A N 1
ATOM 749 C CA . TRP A 1 93 ? -26.593 13.538 0.796 1.00 37.72 93 TRP A CA 1
ATOM 750 C C . TRP A 1 93 ? -26.997 14.658 -0.178 1.00 37.72 93 TRP A C 1
ATOM 752 O O . TRP A 1 93 ? -26.714 14.599 -1.372 1.00 37.72 93 TRP A O 1
ATOM 762 N N . THR A 1 94 ? -27.636 15.715 0.324 1.00 34.16 94 THR A N 1
ATOM 763 C CA . THR A 1 94 ? -27.678 17.002 -0.382 1.00 34.16 94 THR A CA 1
ATOM 764 C C . THR A 1 94 ? -26.333 17.707 -0.195 1.00 34.16 94 THR A C 1
ATOM 766 O O . THR A 1 94 ? -25.902 18.014 0.918 1.00 34.16 94 THR A O 1
ATOM 769 N N . TYR A 1 95 ? -25.616 17.927 -1.299 1.00 33.38 95 TYR A N 1
ATOM 770 C CA . TYR A 1 95 ? -24.408 18.749 -1.330 1.00 33.38 95 TYR A CA 1
ATOM 771 C C . TYR A 1 95 ? -24.804 20.217 -1.125 1.00 33.38 95 TYR A C 1
ATOM 773 O O . TYR A 1 95 ? -25.105 20.937 -2.074 1.00 33.38 95 TYR A O 1
ATOM 781 N N . THR A 1 96 ? -24.832 20.672 0.125 1.00 33.81 96 THR A N 1
ATOM 782 C CA . THR A 1 96 ? -24.931 22.099 0.441 1.00 33.81 96 THR A CA 1
ATOM 783 C C . THR A 1 96 ? -23.531 22.656 0.680 1.00 33.81 96 THR A C 1
ATOM 785 O O . THR A 1 96 ? -22.959 22.432 1.740 1.00 33.81 96 THR A O 1
ATOM 788 N N . GLY A 1 97 ? -23.001 23.346 -0.335 1.00 32.09 97 GLY A N 1
ATOM 789 C CA . GLY A 1 97 ? -22.124 24.525 -0.254 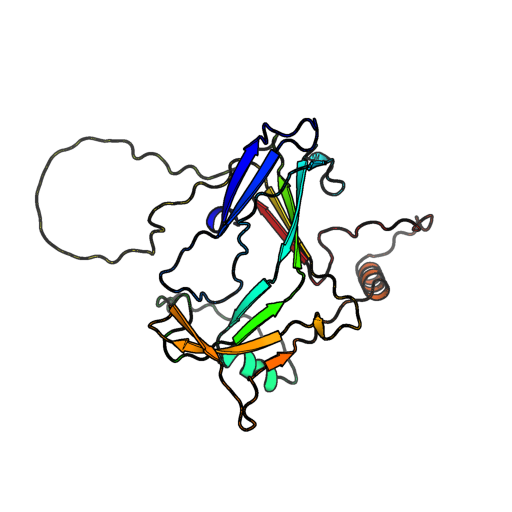1.00 32.09 97 GLY A CA 1
ATOM 790 C C . GLY A 1 97 ? -20.898 24.520 0.676 1.00 32.09 97 GLY A C 1
ATOM 791 O O . GLY A 1 97 ? -21.019 24.439 1.890 1.00 32.09 97 GLY A O 1
ATOM 792 N N . ASN A 1 98 ? -19.726 24.738 0.063 1.00 33.62 98 ASN A N 1
ATOM 793 C CA . ASN A 1 98 ? -18.444 25.210 0.616 1.00 33.62 98 ASN A CA 1
ATOM 794 C C . ASN A 1 98 ? -18.287 25.230 2.153 1.00 33.62 98 ASN A C 1
ATOM 796 O O . ASN A 1 98 ? -18.755 26.172 2.801 1.00 33.62 98 ASN A O 1
ATOM 800 N N . PRO A 1 99 ? -17.488 24.318 2.743 1.00 39.19 99 PRO A N 1
ATOM 801 C CA . PRO A 1 99 ? -17.001 24.527 4.094 1.00 39.19 99 PRO A CA 1
ATOM 802 C C . PRO A 1 99 ? -16.011 25.697 4.061 1.00 39.19 99 PRO A C 1
ATOM 804 O O . PRO A 1 99 ? -14.907 25.587 3.529 1.00 39.19 99 PRO A O 1
ATOM 807 N N . SER A 1 100 ? -16.417 26.837 4.617 1.00 35.09 100 SER A N 1
ATOM 808 C CA . SER A 1 100 ? -15.497 27.916 4.967 1.00 35.09 100 SER A CA 1
ATOM 809 C C . SER A 1 100 ? -14.448 27.342 5.919 1.00 35.09 100 SER A C 1
ATOM 811 O O . SER A 1 100 ? -14.749 27.031 7.072 1.00 35.09 100 SER A O 1
ATOM 813 N N . VAL A 1 101 ? -13.229 27.140 5.417 1.00 38.19 101 VAL A N 1
ATOM 814 C CA . VAL A 1 101 ? -12.089 26.666 6.203 1.00 38.19 101 VAL A CA 1
ATOM 815 C C . VAL A 1 101 ? -11.681 27.797 7.143 1.00 38.19 101 VAL A C 1
ATOM 817 O O . VAL A 1 101 ? -10.981 28.726 6.755 1.00 38.19 101 VAL A O 1
ATOM 820 N N . ASP A 1 102 ? -12.170 27.732 8.378 1.00 34.16 102 ASP A N 1
ATOM 821 C CA . ASP A 1 102 ? -11.730 28.585 9.478 1.00 34.16 102 ASP A CA 1
ATOM 822 C C . ASP A 1 102 ? -10.286 28.203 9.844 1.00 34.16 102 ASP A C 1
ATOM 824 O O . ASP A 1 102 ? -10.023 27.221 10.544 1.00 34.16 102 ASP A O 1
ATOM 828 N N . THR A 1 103 ? -9.331 28.959 9.302 1.00 44.31 103 THR A N 1
ATOM 829 C CA . THR A 1 103 ? -7.886 28.728 9.430 1.00 44.31 103 THR A CA 1
ATOM 830 C C . THR A 1 103 ? -7.335 29.030 10.827 1.00 44.31 103 THR A C 1
ATOM 832 O O . THR A 1 103 ? -6.139 28.877 11.059 1.00 44.31 103 THR A O 1
ATOM 835 N N . THR A 1 104 ? -8.183 29.417 11.786 1.00 42.94 104 THR A N 1
ATOM 836 C CA . THR A 1 104 ? -7.764 29.799 13.145 1.00 42.94 104 THR A CA 1
ATOM 837 C C . THR A 1 104 ? -7.860 28.666 14.176 1.00 42.94 104 THR A C 1
ATOM 839 O O . THR A 1 104 ? -7.426 28.830 15.315 1.00 42.94 104 THR A O 1
ATOM 842 N N . LYS A 1 105 ? -8.359 27.482 13.784 1.00 39.00 105 LYS A N 1
ATOM 843 C CA . LYS A 1 105 ? -8.542 26.310 14.670 1.00 39.00 105 LYS A CA 1
ATOM 844 C C . LYS A 1 105 ? -7.591 25.145 14.395 1.00 39.00 105 LYS A C 1
ATOM 846 O O . LYS A 1 105 ? -7.883 24.011 14.776 1.00 39.00 105 LYS A O 1
ATOM 851 N N . PHE A 1 106 ? -6.431 25.397 13.793 1.00 39.94 106 PHE A N 1
ATOM 852 C CA . PHE A 1 106 ? -5.346 24.411 13.729 1.00 39.94 106 PHE A CA 1
ATOM 853 C C . PHE A 1 106 ? -4.613 24.314 15.074 1.00 39.94 106 PHE A C 1
ATOM 855 O O . PHE A 1 106 ? -3.395 24.443 15.152 1.00 39.94 106 PHE A O 1
ATOM 862 N N . GLN A 1 107 ? -5.352 24.066 16.158 1.00 42.31 107 GLN A N 1
ATOM 863 C CA . GLN A 1 107 ? -4.743 23.365 17.281 1.00 42.31 107 GLN A CA 1
ATOM 864 C C . GLN A 1 107 ? -4.299 22.006 16.743 1.00 42.31 107 GLN A C 1
ATOM 866 O O . GLN A 1 107 ? -5.055 21.368 16.004 1.00 42.31 107 GLN A O 1
ATOM 871 N N . ALA A 1 108 ? -3.062 21.610 17.045 1.00 50.81 108 ALA A N 1
ATOM 872 C CA . ALA A 1 108 ? -2.471 20.358 16.598 1.00 50.81 108 ALA A CA 1
ATOM 873 C C . ALA A 1 108 ? -3.340 19.187 17.074 1.00 50.81 108 ALA A C 1
ATOM 875 O O . ALA A 1 108 ? -3.186 18.684 18.186 1.00 50.81 108 ALA A O 1
ATOM 876 N N . LYS A 1 109 ? -4.309 18.784 16.247 1.00 58.69 109 LYS A N 1
ATOM 877 C CA . LYS A 1 109 ? -5.091 17.582 16.502 1.00 58.69 109 LYS A CA 1
ATOM 878 C C . LYS A 1 109 ? -4.099 16.425 16.590 1.00 58.69 109 LYS A C 1
ATOM 880 O O . LYS A 1 109 ? -3.170 16.378 15.777 1.00 58.69 109 LYS A O 1
ATOM 885 N N . PRO A 1 110 ? -4.263 15.519 17.566 1.00 62.22 110 PRO A N 1
ATOM 886 C CA . PRO A 1 110 ? -3.403 14.355 17.661 1.00 62.22 110 PRO A CA 1
ATOM 887 C C . PRO A 1 110 ? -3.410 13.628 16.313 1.00 62.22 110 PRO A C 1
ATOM 889 O O . PRO A 1 110 ? -4.461 13.447 15.696 1.00 62.22 110 PRO A O 1
ATOM 892 N N . SER A 1 111 ? -2.223 13.253 15.834 1.00 75.44 111 SER A N 1
ATOM 893 C CA . SER A 1 111 ? -2.041 12.616 14.524 1.00 75.44 111 SER A CA 1
ATOM 894 C C . SER A 1 111 ? -2.681 11.226 14.434 1.00 75.44 111 SER A C 1
ATOM 896 O O . SER A 1 111 ? -2.733 10.643 13.357 1.00 75.44 111 SER A O 1
ATOM 898 N N . GLY A 1 112 ? -3.198 10.707 15.545 1.00 84.56 112 GLY A N 1
ATOM 899 C CA . GLY A 1 112 ? -3.850 9.416 15.657 1.00 84.56 112 GLY A CA 1
ATOM 900 C C . GLY A 1 112 ? -4.731 9.316 16.900 1.00 84.56 112 GLY A C 1
ATOM 901 O O . GLY A 1 112 ? -4.808 10.285 17.665 1.00 84.56 112 GLY A O 1
ATOM 902 N N . PRO A 1 113 ? -5.397 8.167 17.103 1.00 88.31 113 PRO A N 1
ATOM 903 C CA . PRO A 1 113 ? -6.265 7.959 18.248 1.00 88.31 113 PRO A CA 1
ATOM 904 C C . PRO A 1 113 ? -5.510 8.005 19.575 1.00 88.31 113 PRO A C 1
ATOM 906 O O . PRO A 1 113 ? -4.382 7.518 19.698 1.00 88.31 113 PRO A O 1
ATOM 909 N N . GLN A 1 114 ? -6.161 8.571 20.585 1.00 88.62 114 GLN A N 1
ATOM 910 C CA . GLN A 1 114 ? -5.660 8.592 21.954 1.00 88.62 114 GLN A CA 1
ATOM 911 C C . GLN A 1 114 ? -6.071 7.339 22.734 1.00 88.62 114 GLN A C 1
ATOM 913 O O . GLN A 1 114 ? -6.940 6.566 22.341 1.00 88.62 114 GLN A O 1
ATOM 918 N N . ASN A 1 115 ? -5.419 7.123 23.873 1.00 91.00 115 ASN A N 1
ATOM 919 C CA . ASN A 1 115 ? -5.723 6.001 24.753 1.00 91.00 115 ASN A CA 1
ATOM 920 C C . ASN A 1 115 ? -7.176 6.077 25.263 1.00 91.00 115 ASN A C 1
ATOM 922 O O . ASN A 1 115 ? -7.570 7.092 25.828 1.00 91.00 115 ASN A O 1
ATOM 926 N N . GLY A 1 116 ? -7.931 4.989 25.123 1.00 92.31 116 GLY A N 1
ATOM 927 C CA . GLY A 1 116 ? -9.357 4.891 25.442 1.00 92.31 116 GLY A CA 1
ATOM 928 C C . GLY A 1 116 ? -10.286 5.242 24.276 1.00 92.31 116 GLY A C 1
ATOM 929 O O . GLY A 1 116 ? -11.478 4.946 24.348 1.00 92.31 116 GLY A O 1
ATOM 930 N N . GLU A 1 117 ? -9.771 5.835 23.193 1.00 92.62 117 GLU A N 1
ATOM 931 C CA . GLU A 1 117 ? -10.570 6.080 21.991 1.00 92.62 117 GLU A CA 1
ATOM 932 C C . GLU A 1 117 ? -10.845 4.781 21.231 1.00 92.62 117 GLU A C 1
ATOM 934 O O . GLU A 1 117 ? -10.071 3.817 21.306 1.00 92.62 117 GLU A O 1
ATOM 939 N N . ARG A 1 118 ? -11.958 4.775 20.484 1.00 95.06 118 ARG A N 1
ATOM 940 C CA . ARG A 1 118 ? -12.492 3.582 19.821 1.00 95.06 118 ARG A CA 1
ATOM 941 C C . ARG A 1 118 ? -12.508 3.682 18.292 1.00 95.06 118 ARG A C 1
ATOM 943 O O . ARG A 1 118 ? -13.586 3.765 17.695 1.00 95.06 118 ARG A O 1
ATOM 950 N N . PRO A 1 119 ? -11.339 3.759 17.633 1.00 95.31 119 PRO A N 1
ATOM 951 C CA . PRO A 1 119 ? -11.282 3.890 16.186 1.00 95.31 119 PRO A CA 1
ATOM 952 C C . PRO A 1 119 ? -11.858 2.663 15.476 1.00 95.31 119 PRO A C 1
ATOM 954 O O . PRO A 1 119 ? -11.826 1.538 15.984 1.00 95.31 119 PRO A O 1
ATOM 957 N N . TRP A 1 120 ? -12.286 2.890 14.240 1.00 95.94 120 TRP A N 1
ATOM 958 C CA . TRP A 1 120 ? -12.482 1.822 13.273 1.00 95.94 120 TRP A CA 1
ATOM 959 C C . TRP A 1 120 ? -11.194 1.622 12.486 1.00 95.94 120 TRP A C 1
ATOM 961 O O . TRP A 1 120 ? -10.625 2.576 11.947 1.00 95.94 120 TRP A O 1
ATOM 971 N N . ILE A 1 121 ? -10.747 0.373 12.417 1.00 95.75 121 ILE A N 1
ATOM 972 C CA . ILE A 1 121 ? -9.652 -0.047 11.549 1.00 95.75 121 ILE A CA 1
ATOM 973 C C . ILE A 1 121 ? -10.276 -0.805 10.386 1.00 95.75 121 ILE A C 1
ATOM 975 O O . ILE A 1 121 ? -10.782 -1.915 10.552 1.00 95.75 121 ILE A O 1
ATOM 979 N N . CYS A 1 122 ? -10.262 -0.169 9.221 1.00 95.00 122 CYS A N 1
ATOM 980 C CA . CYS A 1 122 ? -10.813 -0.692 7.986 1.00 95.00 122 CYS A CA 1
ATOM 981 C C . CYS A 1 122 ? -9.712 -1.329 7.142 1.00 95.00 122 CYS A C 1
ATOM 983 O O . CYS A 1 122 ? -8.647 -0.738 6.973 1.00 95.00 122 CYS A O 1
ATOM 985 N N . THR A 1 123 ? -9.957 -2.532 6.636 1.00 94.00 123 THR A N 1
ATOM 986 C CA . THR A 1 123 ? -9.008 -3.329 5.863 1.00 94.00 123 THR A CA 1
ATOM 987 C C . THR A 1 123 ? -9.622 -3.725 4.532 1.00 94.00 123 THR A C 1
ATOM 989 O O . THR A 1 123 ? -10.695 -4.322 4.486 1.00 94.00 123 THR A O 1
ATOM 992 N N . TRP A 1 124 ? -8.903 -3.405 3.463 1.00 92.06 124 TRP A N 1
ATOM 993 C CA . TRP A 1 124 ? -9.172 -3.848 2.104 1.00 92.06 124 TRP A CA 1
ATOM 994 C C . TRP A 1 124 ? -8.130 -4.914 1.752 1.00 92.06 124 TRP A C 1
ATOM 996 O O . TRP A 1 124 ? -6.950 -4.561 1.635 1.00 92.06 124 TRP A O 1
ATOM 1006 N N . PRO A 1 125 ? -8.519 -6.195 1.625 1.00 90.75 125 PRO A N 1
ATOM 1007 C CA . PRO A 1 125 ? -7.584 -7.253 1.243 1.00 90.75 125 PRO A CA 1
ATOM 1008 C C . PRO A 1 125 ? -7.142 -7.162 -0.230 1.00 90.75 125 PRO A C 1
ATOM 1010 O O . PRO A 1 125 ? -7.758 -6.463 -1.032 1.00 90.75 125 PRO A O 1
ATOM 1013 N N . ASP A 1 126 ? -6.064 -7.852 -0.591 1.00 87.19 126 ASP A N 1
ATOM 1014 C CA . ASP A 1 126 ? -5.694 -8.143 -1.990 1.00 87.19 126 ASP A CA 1
ATOM 1015 C C . ASP A 1 126 ? -5.533 -6.919 -2.907 1.00 87.19 126 ASP A C 1
ATOM 1017 O O . ASP A 1 126 ? -5.835 -6.932 -4.107 1.00 87.19 126 ASP A O 1
ATOM 1021 N N . ILE A 1 127 ? -5.019 -5.824 -2.346 1.00 87.81 127 ILE A N 1
ATOM 1022 C CA . ILE A 1 127 ? -4.668 -4.648 -3.129 1.00 87.81 127 ILE A CA 1
ATOM 1023 C C . ILE A 1 127 ? -3.399 -4.940 -3.920 1.00 87.81 127 ILE A C 1
ATOM 1025 O O . ILE A 1 127 ? -2.347 -5.226 -3.351 1.00 87.81 127 ILE A O 1
ATOM 1029 N N . LYS A 1 128 ? -3.476 -4.792 -5.241 1.00 88.81 128 LYS A N 1
ATOM 1030 C CA . LYS A 1 128 ? -2.336 -4.907 -6.150 1.00 88.81 128 LYS A CA 1
ATOM 1031 C C . LYS A 1 128 ? -1.652 -3.557 -6.277 1.00 88.81 128 LYS A C 1
ATOM 1033 O O . LYS A 1 128 ? -2.274 -2.576 -6.680 1.00 88.81 128 LYS A O 1
ATOM 1038 N N . MET A 1 129 ? -0.364 -3.522 -5.974 1.00 89.62 129 MET A N 1
ATOM 1039 C CA . MET A 1 129 ? 0.488 -2.356 -6.144 1.00 89.62 129 MET A CA 1
ATOM 1040 C C . MET A 1 129 ? 1.539 -2.648 -7.216 1.00 89.62 129 MET A C 1
ATOM 1042 O O . MET A 1 129 ? 2.326 -3.585 -7.088 1.00 89.62 129 MET A O 1
ATOM 1046 N N . GLU A 1 130 ? 1.559 -1.845 -8.274 1.00 91.62 130 GLU A N 1
ATOM 1047 C CA . GLU A 1 130 ? 2.581 -1.858 -9.317 1.00 91.62 130 GLU A CA 1
ATOM 1048 C C . GLU A 1 130 ? 3.494 -0.643 -9.169 1.00 91.62 130 GLU A C 1
ATOM 1050 O O . GLU A 1 130 ? 3.057 0.469 -8.862 1.00 91.62 130 GLU A O 1
ATOM 1055 N N . ILE A 1 131 ? 4.779 -0.858 -9.419 1.00 92.62 131 ILE A N 1
ATOM 1056 C CA . ILE A 1 131 ? 5.814 0.162 -9.307 1.00 92.62 131 ILE A CA 1
ATOM 1057 C C . ILE A 1 131 ? 6.541 0.227 -10.636 1.00 92.62 131 ILE A C 1
ATOM 1059 O O . ILE A 1 131 ? 6.975 -0.804 -11.145 1.00 92.62 131 ILE A O 1
ATOM 1063 N N . PHE A 1 132 ? 6.702 1.434 -11.170 1.00 94.56 132 PHE A N 1
ATOM 1064 C CA . PHE A 1 132 ? 7.559 1.710 -12.315 1.00 94.56 132 PHE A CA 1
ATOM 1065 C C . PHE A 1 132 ? 8.587 2.763 -11.913 1.00 94.56 132 PHE A C 1
ATOM 1067 O O . PHE A 1 132 ? 8.230 3.858 -11.474 1.00 94.56 132 PHE A O 1
ATOM 1074 N N . ILE A 1 133 ? 9.861 2.433 -12.075 1.00 94.75 133 ILE A N 1
ATOM 1075 C CA . ILE A 1 133 ? 10.990 3.332 -11.848 1.00 94.75 133 ILE A CA 1
ATOM 1076 C C . ILE A 1 133 ? 11.597 3.643 -13.210 1.00 94.75 133 ILE A C 1
ATOM 1078 O O . ILE A 1 133 ? 11.912 2.729 -13.970 1.00 94.75 133 ILE A O 1
ATOM 1082 N N . TYR A 1 134 ? 11.751 4.926 -13.524 1.00 94.94 134 TYR A N 1
ATOM 1083 C CA . TYR A 1 134 ? 12.313 5.380 -14.794 1.00 94.94 134 TYR A CA 1
ATOM 1084 C C . TYR A 1 134 ? 13.778 5.768 -14.583 1.00 94.94 134 TYR A C 1
ATOM 1086 O O . TYR A 1 134 ? 14.057 6.919 -14.239 1.00 94.94 134 TYR A O 1
ATOM 1094 N N . PRO A 1 135 ? 14.738 4.845 -14.790 1.00 91.62 135 PRO A N 1
ATOM 1095 C CA . PRO A 1 135 ? 16.122 5.069 -14.384 1.00 91.62 135 PRO A CA 1
ATOM 1096 C C . PRO A 1 135 ? 16.811 6.214 -15.134 1.00 91.62 135 PRO A C 1
ATOM 1098 O O . PRO A 1 135 ? 17.770 6.796 -14.636 1.00 91.62 135 PRO A O 1
ATOM 1101 N N . ASN A 1 136 ? 16.300 6.558 -16.318 1.00 91.50 136 ASN A N 1
ATOM 1102 C CA . ASN A 1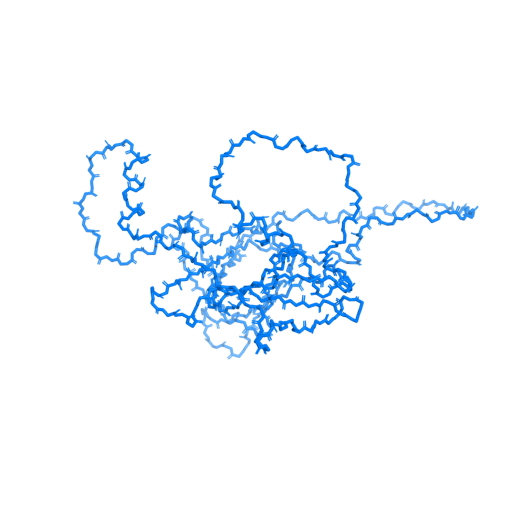 136 ? 16.833 7.617 -17.173 1.00 91.50 136 ASN A CA 1
ATOM 1103 C C . ASN A 1 136 ? 16.236 9.004 -16.871 1.00 91.50 136 ASN A C 1
ATOM 1105 O O . ASN A 1 136 ? 16.503 9.952 -17.608 1.00 91.50 136 ASN A O 1
ATOM 1109 N N . GLN A 1 137 ? 15.394 9.132 -15.840 1.00 89.50 137 GLN A N 1
ATOM 1110 C CA . GLN A 1 137 ? 14.718 10.380 -15.489 1.00 89.50 137 GLN A CA 1
ATOM 1111 C C . GLN A 1 137 ? 14.922 10.697 -14.013 1.00 89.50 137 GLN A C 1
ATOM 1113 O O . GLN A 1 137 ? 14.504 9.938 -13.141 1.00 89.50 137 GLN A O 1
ATOM 1118 N N . ASN A 1 138 ? 15.526 11.849 -13.741 1.00 89.94 138 ASN A N 1
ATOM 1119 C CA . ASN A 1 138 ? 15.706 12.336 -12.380 1.00 89.94 138 ASN A CA 1
ATOM 1120 C C . ASN A 1 138 ? 14.439 13.038 -11.885 1.00 89.94 138 ASN A C 1
ATOM 1122 O O . ASN A 1 138 ? 13.792 13.761 -12.644 1.00 89.94 138 ASN A O 1
ATOM 1126 N N . ALA A 1 139 ? 14.128 12.853 -10.606 1.00 85.31 139 ALA A N 1
ATOM 1127 C CA . ALA A 1 139 ? 13.099 13.607 -9.912 1.00 85.31 139 ALA A CA 1
ATOM 1128 C C . ALA A 1 139 ? 13.629 14.994 -9.498 1.00 85.31 139 ALA A C 1
ATOM 1130 O O . ALA A 1 139 ? 14.769 15.160 -9.055 1.00 85.31 139 ALA A O 1
ATOM 1131 N N . SER A 1 140 ? 12.778 16.000 -9.623 1.00 74.69 140 SER A N 1
ATOM 1132 C CA . SER A 1 140 ? 12.970 17.386 -9.222 1.00 74.69 140 SER A CA 1
ATOM 1133 C C . SER A 1 140 ? 12.800 17.544 -7.707 1.00 74.69 140 SER A C 1
ATOM 1135 O O . SER A 1 140 ? 11.836 18.108 -7.198 1.00 74.69 140 SER A O 1
ATOM 1137 N N . ASN A 1 141 ? 13.775 17.047 -6.947 1.00 63.88 141 ASN A N 1
ATOM 1138 C CA . ASN A 1 141 ? 13.774 17.205 -5.495 1.00 63.88 141 ASN A CA 1
ATOM 1139 C C . ASN A 1 141 ? 14.284 18.608 -5.100 1.00 63.88 141 ASN A C 1
ATOM 1141 O O . ASN A 1 141 ? 15.371 19.000 -5.536 1.00 63.88 141 ASN A O 1
ATOM 1145 N N . PRO A 1 142 ? 13.573 19.373 -4.245 1.00 52.84 142 PRO A N 1
ATOM 1146 C CA . PRO A 1 142 ? 14.152 20.556 -3.623 1.00 52.84 142 PRO A CA 1
ATOM 1147 C C . PRO A 1 142 ? 15.266 20.097 -2.678 1.00 52.84 142 PRO A C 1
ATOM 1149 O O . PRO A 1 142 ? 15.007 19.511 -1.627 1.00 52.84 142 PRO A O 1
ATOM 1152 N N . SER A 1 143 ? 16.515 20.318 -3.084 1.00 42.34 143 SER A N 1
ATOM 1153 C CA . SER A 1 143 ? 17.685 20.038 -2.254 1.00 42.34 143 SER A CA 1
ATOM 1154 C C . SER A 1 143 ? 17.595 20.852 -0.954 1.00 42.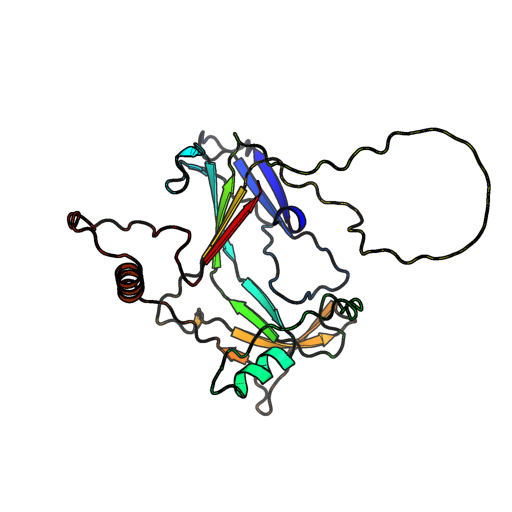34 143 SER A C 1
ATOM 1156 O O . SER A 1 143 ? 17.282 22.046 -1.029 1.00 42.34 143 SER A O 1
ATOM 1158 N N . PRO A 1 144 ? 17.857 20.277 0.235 1.00 45.09 144 PRO A N 1
ATOM 1159 C CA . PRO A 1 144 ? 18.055 21.080 1.431 1.00 45.09 144 PRO A CA 1
ATOM 1160 C C . PRO A 1 144 ? 19.288 21.958 1.196 1.00 45.09 144 PRO A C 1
ATOM 1162 O O . PRO A 1 144 ? 20.411 21.469 1.082 1.00 45.09 144 PRO A O 1
ATOM 1165 N N . SER A 1 145 ? 19.071 23.265 1.056 1.00 33.38 145 SER A N 1
ATOM 1166 C CA . SER A 1 145 ? 20.140 24.251 0.924 1.00 33.38 145 SER A CA 1
ATOM 1167 C C . SER A 1 145 ? 21.135 24.076 2.070 1.00 33.38 145 SER A C 1
ATOM 1169 O O . SER A 1 145 ? 20.766 24.238 3.235 1.00 33.38 145 SER A O 1
ATOM 1171 N N . SER A 1 146 ? 22.385 23.739 1.751 1.00 33.78 146 SER A N 1
ATOM 1172 C CA . SER A 1 146 ? 23.467 23.671 2.731 1.00 33.78 146 SER A CA 1
ATOM 1173 C C . SER A 1 146 ? 23.586 25.018 3.458 1.00 33.78 146 SER A C 1
ATOM 1175 O O . SER A 1 146 ? 23.644 26.052 2.785 1.00 33.78 146 SER A O 1
ATOM 1177 N N . PRO A 1 147 ? 23.633 25.059 4.801 1.00 39.44 147 PRO A N 1
ATOM 1178 C CA . PRO A 1 147 ? 23.845 26.311 5.508 1.00 39.44 147 PRO A CA 1
ATOM 1179 C C . PRO A 1 147 ? 25.250 26.824 5.184 1.00 39.44 147 PRO A C 1
ATOM 1181 O O . PRO A 1 147 ? 26.257 26.190 5.495 1.00 39.44 147 PRO A O 1
ATOM 1184 N N . THR A 1 148 ? 25.317 27.979 4.525 1.00 30.81 148 THR A N 1
ATOM 1185 C CA . THR A 1 148 ? 26.565 28.705 4.299 1.00 30.81 148 THR A CA 1
ATOM 1186 C C . THR A 1 148 ? 27.116 29.126 5.661 1.00 30.81 148 THR A C 1
ATOM 1188 O O . THR A 1 148 ? 26.562 30.000 6.328 1.00 30.81 148 THR A O 1
ATOM 1191 N N . THR A 1 149 ? 28.197 28.484 6.102 1.00 33.19 149 THR A N 1
ATOM 1192 C CA . THR A 1 149 ? 28.923 28.840 7.323 1.00 33.19 149 THR A CA 1
ATOM 1193 C C . THR A 1 149 ? 29.465 30.258 7.200 1.00 33.19 149 THR A C 1
ATOM 1195 O O . THR A 1 149 ? 30.507 30.484 6.587 1.00 33.19 149 THR A O 1
ATOM 1198 N N . THR A 1 150 ? 28.765 31.217 7.803 1.00 32.53 150 THR A N 1
ATOM 1199 C CA . THR A 1 150 ? 29.311 32.547 8.073 1.00 32.53 150 THR A CA 1
ATOM 1200 C C . THR A 1 150 ? 29.698 32.585 9.544 1.00 32.53 150 THR A C 1
ATOM 1202 O O . THR A 1 150 ? 28.852 32.665 10.429 1.00 32.53 150 THR A O 1
ATOM 1205 N N . SER A 1 151 ? 30.995 32.464 9.809 1.00 35.66 151 SER A N 1
ATOM 1206 C CA . SER A 1 151 ? 31.593 32.594 11.135 1.00 35.66 151 SER A CA 1
ATOM 1207 C C . SER A 1 151 ? 31.366 33.996 11.705 1.00 35.66 151 SER A C 1
ATOM 1209 O O . SER A 1 151 ? 31.811 34.966 11.088 1.00 35.66 151 SER A O 1
ATOM 1211 N N . ARG A 1 152 ? 30.755 34.108 12.893 1.00 30.80 152 ARG A N 1
ATOM 1212 C CA . ARG A 1 152 ? 30.909 35.253 13.809 1.00 30.80 152 ARG A CA 1
ATOM 1213 C C . ARG A 1 152 ? 30.545 34.862 15.246 1.00 30.80 152 ARG A C 1
ATOM 1215 O O . ARG A 1 152 ? 29.671 34.040 15.485 1.00 30.80 152 ARG A O 1
ATOM 1222 N N . SER A 1 153 ? 31.314 35.427 16.163 1.00 30.95 153 SER A N 1
ATOM 1223 C CA . SER A 1 153 ? 31.616 34.960 17.513 1.00 30.95 153 SER A CA 1
ATOM 1224 C C . SER A 1 153 ? 30.566 35.302 18.583 1.00 30.95 153 SER A C 1
ATOM 1226 O O . SER A 1 153 ? 29.967 36.369 18.543 1.00 30.95 153 SER A O 1
ATOM 1228 N N . SER A 1 154 ? 30.446 34.397 19.563 1.00 36.06 154 SER A N 1
ATOM 1229 C CA . SER A 1 154 ? 30.152 34.566 21.004 1.00 36.06 154 SER A CA 1
ATOM 1230 C C . SER A 1 154 ? 29.301 35.748 21.515 1.00 36.06 154 SER A C 1
ATOM 1232 O O . SER A 1 154 ? 29.802 36.867 21.624 1.00 36.06 154 SER A O 1
ATOM 1234 N N . SER A 1 155 ? 28.137 35.430 22.093 1.00 28.66 155 SER A N 1
ATOM 1235 C CA . SER A 1 155 ? 27.724 35.909 23.426 1.00 28.66 155 SER A CA 1
ATOM 1236 C C . SER A 1 155 ? 26.566 35.069 23.993 1.00 28.66 155 SER A C 1
ATOM 1238 O O . SER A 1 155 ? 25.705 34.574 23.274 1.00 28.66 155 SER A O 1
ATOM 1240 N N . SER A 1 156 ? 26.610 34.860 25.305 1.00 34.94 156 SER A N 1
ATOM 1241 C CA . SER A 1 156 ? 25.670 34.117 26.149 1.00 34.94 156 SER A CA 1
ATOM 1242 C C . SER A 1 156 ? 24.374 34.888 26.433 1.00 34.94 156 SER A C 1
ATOM 1244 O O . SER A 1 156 ? 24.468 36.058 26.803 1.00 34.94 156 SER A O 1
ATOM 1246 N N . ALA A 1 157 ? 23.213 34.221 26.406 1.00 29.45 157 ALA A N 1
ATOM 1247 C CA . ALA A 1 157 ? 22.043 34.561 27.229 1.00 29.45 157 ALA A CA 1
ATOM 1248 C C . ALA A 1 157 ? 21.007 33.417 27.266 1.00 29.45 157 ALA A C 1
ATOM 1250 O O . ALA A 1 157 ? 20.904 32.607 26.350 1.00 29.45 157 ALA A O 1
ATOM 1251 N N . THR A 1 158 ? 20.299 33.392 28.387 1.00 27.34 158 THR A N 1
ATOM 1252 C CA . THR A 1 158 ? 19.393 32.409 28.994 1.00 27.34 158 THR A CA 1
ATOM 1253 C C . THR A 1 158 ? 18.019 32.273 28.315 1.00 27.34 158 THR A C 1
ATOM 1255 O O . THR A 1 158 ? 17.557 33.215 27.684 1.00 27.34 158 THR A O 1
ATOM 1258 N N . ASP A 1 159 ? 17.386 31.108 28.530 1.00 29.97 159 ASP A N 1
ATOM 1259 C CA . ASP A 1 159 ? 15.950 30.758 28.491 1.00 29.97 159 ASP A CA 1
ATOM 1260 C C . ASP A 1 159 ? 15.015 31.445 27.483 1.00 29.97 159 ASP A C 1
ATOM 1262 O O . ASP A 1 159 ? 14.738 32.633 27.585 1.00 29.97 159 ASP A O 1
ATOM 1266 N N . THR A 1 160 ? 14.374 30.644 26.618 1.00 29.30 160 THR A N 1
ATOM 1267 C CA . THR A 1 160 ? 12.900 30.518 26.505 1.00 29.30 160 THR A CA 1
ATOM 1268 C C . THR A 1 160 ? 12.590 29.385 25.518 1.00 29.30 160 THR A C 1
ATOM 1270 O O . THR A 1 160 ? 12.847 29.492 24.319 1.00 29.30 160 THR A O 1
ATOM 1273 N N . SER A 1 161 ? 12.037 28.282 26.026 1.00 39.47 161 SER A N 1
ATOM 1274 C CA . SER A 1 161 ? 11.545 27.148 25.239 1.00 39.47 161 SER A CA 1
ATOM 1275 C C . SER A 1 161 ? 10.444 27.603 24.278 1.00 39.47 161 SER A C 1
ATOM 1277 O O . SER A 1 161 ? 9.306 27.831 24.689 1.00 39.47 161 SER A O 1
ATOM 1279 N N . SER A 1 162 ? 10.802 27.754 23.006 1.00 29.61 162 SER A N 1
ATOM 1280 C CA . SER A 1 162 ? 9.882 27.989 21.896 1.00 29.61 162 SER A CA 1
ATOM 1281 C C . SER A 1 162 ? 9.730 26.683 21.123 1.00 29.61 162 SER A C 1
ATOM 1283 O O . SER A 1 162 ? 10.690 26.118 20.604 1.00 29.61 162 SER A O 1
ATOM 1285 N N . ASP A 1 163 ? 8.501 26.187 21.185 1.00 32.28 163 ASP A N 1
ATOM 1286 C CA . ASP A 1 163 ? 8.061 24.841 20.855 1.00 32.28 163 ASP A CA 1
ATOM 1287 C C . ASP A 1 163 ? 8.177 24.549 19.355 1.00 32.28 163 ASP A C 1
ATOM 1289 O O . ASP A 1 163 ? 7.869 25.383 18.496 1.00 32.28 163 ASP A O 1
ATOM 1293 N N . ALA A 1 164 ? 8.672 23.354 19.061 1.00 32.75 164 ALA A N 1
ATOM 1294 C CA . ALA A 1 164 ? 9.037 22.915 17.732 1.00 32.75 164 ALA A CA 1
ATOM 1295 C C . ALA A 1 164 ? 7.781 22.640 16.888 1.00 32.75 164 ALA A C 1
ATOM 1297 O O . ALA A 1 164 ? 6.872 21.912 17.288 1.00 32.75 164 ALA A O 1
ATOM 1298 N N . SER A 1 165 ? 7.776 23.149 15.652 1.00 33.69 165 SER A N 1
ATOM 1299 C CA . SER A 1 165 ? 7.083 22.453 14.558 1.00 33.69 165 SER A CA 1
ATOM 1300 C C . SER A 1 165 ? 7.519 20.982 14.567 1.00 33.69 165 SER A C 1
ATOM 1302 O O . SER A 1 165 ? 8.663 20.738 14.946 1.00 33.69 165 SER A O 1
ATOM 1304 N N . PRO A 1 166 ? 6.689 20.002 14.160 1.00 35.12 166 PRO A N 1
ATOM 1305 C CA . PRO A 1 166 ? 7.123 18.613 14.110 1.00 35.12 166 PRO A CA 1
ATOM 1306 C C . PRO A 1 166 ? 8.235 18.500 13.064 1.00 35.12 166 PRO A C 1
ATOM 1308 O O . PRO A 1 166 ? 7.986 18.344 11.868 1.00 35.12 166 PRO A O 1
ATOM 1311 N N . THR A 1 167 ? 9.474 18.659 13.511 1.00 34.81 167 THR A N 1
ATOM 1312 C CA . THR A 1 167 ? 10.658 18.346 12.745 1.00 34.81 167 THR A CA 1
ATOM 1313 C C . THR A 1 167 ? 10.650 16.835 12.632 1.00 34.81 167 THR A C 1
ATOM 1315 O O . THR A 1 167 ? 10.752 16.105 13.613 1.00 34.81 167 THR A O 1
ATOM 1318 N N . LEU A 1 168 ? 10.435 16.346 11.412 1.00 48.47 168 LEU A N 1
ATOM 1319 C CA . LEU A 1 168 ? 11.005 15.065 11.029 1.00 48.47 168 LEU A CA 1
ATOM 1320 C C . LEU A 1 168 ? 12.504 15.214 11.308 1.00 48.47 168 LEU A C 1
ATOM 1322 O O . LEU A 1 168 ? 13.183 15.919 10.567 1.00 48.47 168 LEU A O 1
ATOM 1326 N N . ASP A 1 169 ? 12.979 14.644 12.414 1.00 45.28 169 ASP A N 1
ATOM 1327 C CA . ASP A 1 169 ? 14.355 14.816 12.906 1.00 45.28 169 ASP A CA 1
ATOM 1328 C C . ASP A 1 169 ? 15.426 14.208 11.976 1.00 45.28 169 ASP A C 1
ATOM 1330 O O . ASP A 1 169 ? 16.611 14.269 12.279 1.00 45.28 169 ASP A O 1
ATOM 1334 N N . ASP A 1 170 ? 15.040 13.695 10.808 1.00 50.38 170 ASP A N 1
ATOM 1335 C CA . ASP A 1 170 ? 15.912 13.575 9.641 1.00 50.38 170 ASP A CA 1
ATOM 1336 C C . ASP A 1 170 ? 15.024 13.494 8.382 1.00 50.38 170 ASP A C 1
ATOM 1338 O O . ASP A 1 170 ? 14.178 12.590 8.294 1.00 50.38 170 ASP A O 1
ATOM 1342 N N . PRO A 1 171 ? 15.103 14.424 7.409 1.00 59.81 171 PRO A N 1
ATOM 1343 C CA . PRO A 1 171 ? 14.362 14.267 6.169 1.00 59.81 171 PRO A CA 1
ATOM 1344 C C . PRO A 1 171 ? 14.945 13.070 5.419 1.00 59.81 171 PRO A C 1
ATOM 1346 O O . PRO A 1 171 ? 16.007 13.165 4.807 1.00 59.81 171 PRO A O 1
ATOM 1349 N N . THR A 1 172 ? 14.230 11.939 5.444 1.00 64.94 172 THR A N 1
ATOM 1350 C CA . THR A 1 172 ? 14.557 10.794 4.588 1.00 64.94 172 THR A CA 1
ATOM 1351 C C . THR A 1 172 ? 14.722 11.315 3.159 1.00 64.94 172 THR A C 1
ATOM 1353 O O . THR A 1 172 ? 13.799 11.965 2.651 1.00 64.94 172 THR A O 1
ATOM 1356 N N . PRO A 1 173 ? 15.888 11.108 2.521 1.00 72.06 173 PRO A N 1
ATOM 1357 C CA . PRO A 1 173 ? 16.143 11.685 1.217 1.00 72.06 173 PRO A CA 1
ATOM 1358 C C . PRO A 1 173 ? 15.131 11.127 0.223 1.00 72.06 173 PRO A C 1
ATOM 1360 O O . PRO A 1 173 ? 14.891 9.920 0.158 1.00 72.06 173 PRO A O 1
ATOM 1363 N N . ALA A 1 174 ? 14.529 12.028 -0.547 1.00 80.25 174 ALA A N 1
ATOM 1364 C CA . ALA A 1 174 ? 13.624 11.652 -1.614 1.00 80.25 174 ALA A CA 1
ATOM 1365 C C . ALA A 1 174 ? 14.357 10.777 -2.641 1.00 80.25 174 ALA A C 1
ATOM 1367 O O . ALA A 1 174 ? 15.519 11.031 -2.973 1.00 80.25 174 ALA A O 1
ATOM 1368 N N . TYR A 1 175 ? 13.670 9.759 -3.161 1.00 87.50 175 TYR A N 1
ATOM 1369 C CA . TYR A 1 175 ? 14.243 8.892 -4.185 1.00 87.50 175 TYR A CA 1
ATOM 1370 C C . TYR A 1 175 ? 14.617 9.720 -5.433 1.00 87.50 175 TYR A C 1
ATOM 1372 O O . TYR A 1 175 ? 13.843 10.594 -5.835 1.00 87.50 175 TYR A O 1
ATOM 1380 N N . PRO A 1 176 ? 15.808 9.515 -6.028 1.00 89.19 176 PRO A N 1
ATOM 1381 C CA . PRO A 1 176 ? 16.354 10.445 -7.017 1.00 89.19 176 PRO A CA 1
ATOM 1382 C C . PRO A 1 176 ? 15.758 10.298 -8.419 1.00 89.19 176 PRO A C 1
ATOM 1384 O O . PRO A 1 176 ? 15.947 11.193 -9.237 1.00 89.19 176 PRO A O 1
ATOM 1387 N N . GLN A 1 177 ? 15.069 9.196 -8.719 1.00 91.56 177 GLN A N 1
ATOM 1388 C CA . GLN A 1 177 ? 14.501 8.932 -10.043 1.00 91.56 177 GLN A CA 1
ATOM 1389 C C . GLN A 1 177 ? 12.982 9.104 -10.047 1.00 91.56 177 GLN A C 1
ATOM 1391 O O . GLN A 1 177 ? 12.332 9.045 -9.001 1.00 91.56 177 GLN A O 1
ATOM 1396 N N . VAL A 1 178 ? 12.412 9.295 -11.236 1.00 92.31 178 VAL A N 1
ATOM 1397 C CA . VAL A 1 178 ? 10.959 9.349 -11.414 1.00 92.31 178 VAL A CA 1
ATOM 1398 C C . VAL A 1 178 ? 10.350 7.989 -11.077 1.00 92.31 178 VAL A C 1
ATOM 1400 O O . VAL A 1 178 ? 10.780 6.953 -11.594 1.00 92.31 178 VAL A O 1
ATOM 1403 N N . VAL A 1 179 ? 9.317 8.004 -10.236 1.00 91.94 179 VAL A N 1
ATOM 1404 C CA . VAL A 1 179 ? 8.582 6.807 -9.811 1.00 91.94 179 VAL A CA 1
ATOM 1405 C C . VAL A 1 179 ? 7.104 6.996 -10.099 1.00 91.94 179 VAL A C 1
ATOM 1407 O O . VAL A 1 179 ? 6.521 8.034 -9.783 1.00 91.94 179 VAL A O 1
ATOM 1410 N N . LYS A 1 180 ? 6.495 5.950 -10.644 1.00 91.75 180 LYS A N 1
ATOM 1411 C CA . LYS A 1 180 ? 5.055 5.789 -10.796 1.00 91.75 180 LYS A CA 1
ATOM 1412 C C . LYS A 1 180 ? 4.608 4.629 -9.919 1.00 91.75 180 LYS A C 1
ATOM 1414 O O . LYS A 1 180 ? 5.095 3.510 -10.073 1.00 91.75 180 LYS A O 1
ATOM 1419 N N . LEU A 1 181 ? 3.690 4.909 -9.007 1.00 89.75 181 LEU A N 1
ATOM 1420 C CA . LEU A 1 181 ? 3.057 3.920 -8.146 1.00 89.75 181 LEU A CA 1
ATOM 1421 C C . LEU A 1 181 ? 1.598 3.800 -8.550 1.00 89.75 181 LEU A C 1
ATOM 1423 O O . LEU A 1 181 ? 0.913 4.812 -8.708 1.00 89.75 181 LEU A O 1
ATOM 1427 N N . LEU A 1 182 ? 1.135 2.572 -8.706 1.00 88.81 182 LEU A N 1
ATOM 1428 C CA . LEU A 1 182 ? -0.221 2.288 -9.117 1.00 88.81 182 LEU A CA 1
ATOM 1429 C C . LEU A 1 182 ? -0.835 1.255 -8.195 1.00 88.81 182 LEU A C 1
ATOM 1431 O O . LEU A 1 182 ? -0.400 0.113 -8.151 1.00 88.81 182 LEU A O 1
ATOM 1435 N N . GLU A 1 183 ? -1.879 1.670 -7.501 1.00 88.25 183 GLU A N 1
ATOM 1436 C CA . GLU A 1 183 ? -2.670 0.818 -6.634 1.00 88.25 183 GLU A CA 1
ATOM 1437 C C . GLU A 1 183 ? -3.992 0.475 -7.306 1.00 88.25 183 GLU A C 1
ATOM 1439 O O . GLU A 1 183 ? -4.671 1.358 -7.838 1.00 88.25 183 GLU A O 1
ATOM 1444 N N . ARG A 1 184 ? -4.370 -0.802 -7.266 1.00 85.19 184 ARG A N 1
ATOM 1445 C CA . ARG A 1 184 ? -5.631 -1.303 -7.807 1.00 85.19 184 ARG A CA 1
ATOM 1446 C C . ARG A 1 184 ? -6.226 -2.367 -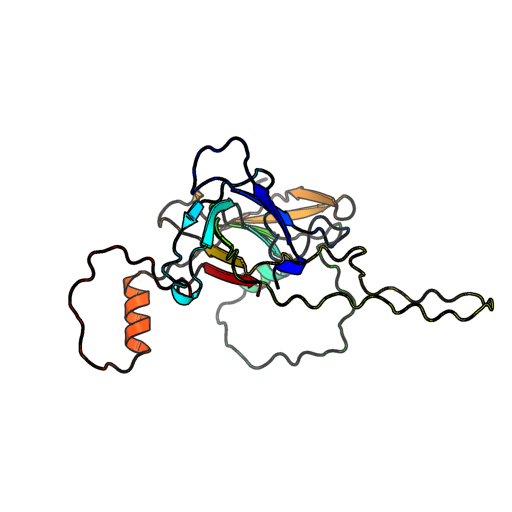6.903 1.00 85.19 184 ARG A C 1
ATOM 1448 O O . ARG A 1 184 ? -5.544 -3.308 -6.503 1.00 85.19 184 ARG A O 1
ATOM 1455 N N . ARG A 1 185 ? -7.534 -2.265 -6.693 1.00 83.44 185 ARG A N 1
ATOM 1456 C CA . ARG A 1 185 ? -8.359 -3.344 -6.154 1.00 83.44 185 ARG A CA 1
ATOM 1457 C C . ARG A 1 185 ? -9.173 -3.964 -7.284 1.00 83.44 185 ARG A C 1
ATOM 1459 O O . ARG A 1 185 ? -9.846 -3.243 -8.018 1.00 83.44 185 ARG A O 1
ATOM 1466 N N . ILE A 1 186 ? -9.082 -5.281 -7.440 1.00 73.06 186 ILE A N 1
ATOM 1467 C CA . ILE A 1 186 ? -9.959 -6.058 -8.321 1.00 73.06 186 ILE A CA 1
ATOM 1468 C C . ILE A 1 186 ? -10.847 -6.862 -7.383 1.00 73.06 186 ILE A C 1
ATOM 1470 O O . ILE A 1 186 ? -10.338 -7.678 -6.627 1.00 73.06 186 ILE A O 1
ATOM 1474 N N . ILE A 1 187 ? -12.138 -6.551 -7.383 1.00 69.94 187 ILE A N 1
ATOM 1475 C CA . ILE A 1 187 ? -13.149 -7.302 -6.636 1.00 69.94 187 ILE A CA 1
ATOM 1476 C C . ILE A 1 187 ? -13.651 -8.356 -7.613 1.00 69.94 187 ILE A C 1
ATOM 1478 O O . ILE A 1 187 ? -14.211 -7.994 -8.649 1.00 69.94 187 ILE A O 1
ATOM 1482 N N . ASP A 1 188 ? -13.396 -9.624 -7.326 1.00 62.97 188 ASP A N 1
ATOM 1483 C CA . ASP A 1 188 ? -14.051 -10.712 -8.042 1.00 62.97 188 ASP A CA 1
ATOM 1484 C C . ASP A 1 188 ? -15.435 -10.878 -7.392 1.00 62.97 188 ASP A C 1
ATOM 1486 O O . ASP A 1 188 ? -15.565 -10.965 -6.174 1.00 62.97 188 ASP A O 1
ATOM 1490 N N . SER A 1 189 ? -16.487 -10.738 -8.198 1.00 54.09 189 SER A N 1
ATOM 1491 C CA . SER A 1 189 ? -17.784 -10.176 -7.795 1.00 54.09 189 SER A CA 1
ATOM 1492 C C . SER A 1 189 ? -18.657 -10.988 -6.827 1.00 54.09 189 SER A C 1
ATOM 1494 O O . SER A 1 189 ? -19.796 -10.586 -6.626 1.00 54.09 189 SER A O 1
ATOM 1496 N N . ASP A 1 190 ? -18.175 -12.066 -6.206 1.00 56.94 190 ASP A N 1
ATOM 1497 C CA . ASP A 1 190 ? -19.019 -12.956 -5.388 1.00 56.94 190 ASP A CA 1
ATOM 1498 C C . ASP A 1 190 ? -18.351 -13.507 -4.108 1.00 56.94 190 ASP A C 1
ATOM 1500 O O . ASP A 1 190 ? -18.987 -14.260 -3.367 1.00 56.94 190 ASP A O 1
ATOM 1504 N N . ASP A 1 191 ? -17.114 -13.109 -3.786 1.00 61.59 191 ASP A N 1
ATOM 1505 C CA . ASP A 1 191 ? -16.401 -13.645 -2.619 1.00 61.59 191 ASP A CA 1
ATOM 1506 C C . ASP A 1 191 ? -16.492 -12.705 -1.407 1.00 61.59 191 ASP A C 1
ATOM 1508 O O . ASP A 1 191 ? -15.747 -11.725 -1.303 1.00 61.59 191 ASP A O 1
ATOM 1512 N N . GLU A 1 192 ? -17.352 -13.039 -0.433 1.00 66.38 192 GLU A N 1
ATOM 1513 C CA . GLU A 1 192 ? -17.411 -12.338 0.867 1.00 66.38 192 GLU A CA 1
ATOM 1514 C C . GLU A 1 192 ? -16.059 -12.338 1.601 1.00 66.38 192 GLU A C 1
ATOM 1516 O O . GLU A 1 192 ? -15.780 -11.433 2.386 1.00 66.38 192 GLU A O 1
ATOM 1521 N N . GLU A 1 193 ? -15.190 -13.311 1.315 1.00 68.50 193 GLU A N 1
ATOM 1522 C CA . GLU A 1 193 ? -13.839 -13.390 1.879 1.00 68.50 193 GLU A CA 1
ATOM 1523 C C . GLU A 1 193 ? -12.952 -12.208 1.451 1.00 68.50 193 GLU A C 1
ATOM 1525 O O . GLU A 1 193 ? -12.086 -11.771 2.209 1.00 68.50 193 GLU A O 1
ATOM 1530 N N . THR A 1 194 ? -13.221 -11.620 0.281 1.00 78.19 194 THR A N 1
ATOM 1531 C CA . THR A 1 194 ? -12.483 -10.453 -0.226 1.00 78.19 194 THR A CA 1
ATOM 1532 C C . THR A 1 194 ? -13.124 -9.123 0.167 1.00 78.19 194 THR A C 1
ATOM 1534 O O . THR A 1 194 ? -12.562 -8.060 -0.120 1.00 78.19 194 THR A O 1
ATOM 1537 N N . ALA A 1 195 ? -14.277 -9.136 0.846 1.00 84.69 195 ALA A N 1
ATOM 1538 C CA . ALA A 1 195 ? -14.978 -7.919 1.230 1.00 84.69 195 ALA A CA 1
ATOM 1539 C C . ALA A 1 195 ? -14.126 -7.058 2.173 1.00 84.69 195 ALA A C 1
ATOM 1541 O O . ALA A 1 195 ? -13.487 -7.539 3.113 1.00 84.69 195 ALA A O 1
ATOM 1542 N N . ALA A 1 196 ? -14.122 -5.747 1.938 1.00 89.88 196 ALA A N 1
ATOM 1543 C CA . ALA A 1 196 ? -13.459 -4.834 2.851 1.00 89.88 196 ALA A CA 1
ATOM 1544 C C . ALA A 1 196 ? -14.234 -4.761 4.173 1.00 89.88 196 ALA A C 1
ATOM 1546 O O . ALA A 1 196 ? -15.463 -4.684 4.192 1.00 89.88 196 ALA A O 1
ATOM 1547 N N . THR A 1 197 ? -13.518 -4.782 5.295 1.00 93.25 197 THR A N 1
ATOM 1548 C CA . THR A 1 197 ? -14.126 -4.835 6.632 1.00 93.25 197 THR A CA 1
ATOM 1549 C C . THR A 1 197 ? -13.576 -3.749 7.533 1.00 93.25 197 THR A C 1
ATOM 1551 O O . THR A 1 197 ? -12.383 -3.468 7.519 1.00 93.25 197 THR A O 1
ATOM 1554 N N . CYS A 1 198 ? -14.431 -3.154 8.356 1.00 95.31 198 CYS A N 1
ATOM 1555 C CA . CYS A 1 198 ? -14.048 -2.270 9.446 1.00 95.31 198 CYS A CA 1
ATOM 1556 C C . CYS A 1 198 ? -14.318 -2.965 10.771 1.00 95.31 198 CYS A C 1
ATOM 1558 O O . CYS A 1 198 ? -15.440 -3.393 11.031 1.00 95.31 198 CYS A O 1
ATOM 1560 N N . ARG A 1 199 ? -13.302 -3.040 11.627 1.00 95.56 199 ARG A N 1
ATOM 1561 C CA . ARG A 1 199 ? -13.432 -3.567 12.988 1.00 95.56 199 ARG A CA 1
ATOM 1562 C C . ARG A 1 199 ? -13.203 -2.465 14.004 1.00 95.56 199 ARG A C 1
ATOM 1564 O O . ARG A 1 199 ? -12.312 -1.629 13.815 1.00 95.56 199 ARG A O 1
ATOM 1571 N N . GLN A 1 200 ? -13.998 -2.463 15.068 1.00 95.56 200 GLN A N 1
ATOM 1572 C CA . GLN A 1 200 ? -13.836 -1.496 16.144 1.00 95.56 200 GLN A CA 1
ATOM 1573 C C . GLN A 1 200 ? -12.836 -2.008 17.186 1.00 95.56 200 GLN A C 1
ATOM 1575 O O . GLN A 1 200 ? -12.922 -3.140 17.664 1.00 95.56 200 GLN A O 1
ATOM 1580 N N . TYR A 1 201 ? -11.893 -1.148 17.555 1.00 96.06 201 TYR A N 1
ATOM 1581 C CA . TYR A 1 201 ? -10.883 -1.430 18.572 1.00 96.06 201 TYR A CA 1
ATOM 1582 C C . TYR A 1 201 ? -10.889 -0.339 19.628 1.00 96.06 201 TYR A C 1
ATOM 1584 O O . TYR A 1 201 ? -11.262 0.784 19.328 1.00 96.06 201 TYR A O 1
ATOM 1592 N N . GLU A 1 202 ? -10.409 -0.637 20.831 1.00 95.81 202 GLU A N 1
ATOM 1593 C CA . GLU A 1 202 ? -10.040 0.375 21.820 1.00 95.81 202 GLU A CA 1
ATOM 1594 C C . GLU A 1 202 ? -8.519 0.504 21.881 1.00 95.81 202 GLU A C 1
ATOM 1596 O O . GLU A 1 202 ? -7.802 -0.491 22.032 1.00 95.81 202 GLU A O 1
ATOM 1601 N N . ILE A 1 203 ? -8.018 1.733 21.786 1.00 94.88 203 ILE A N 1
ATOM 1602 C CA . ILE A 1 203 ? -6.585 2.005 21.867 1.00 94.88 203 ILE A CA 1
ATOM 1603 C C . ILE A 1 203 ? -6.129 2.011 23.323 1.00 94.88 203 ILE A C 1
ATOM 1605 O O . ILE A 1 203 ? -6.680 2.714 24.166 1.00 94.88 203 ILE A O 1
ATOM 1609 N N . ILE A 1 204 ? -5.076 1.257 23.616 1.00 93.25 204 ILE A N 1
ATOM 1610 C CA . ILE A 1 204 ? -4.524 1.083 24.959 1.00 93.25 204 ILE A CA 1
ATOM 1611 C C . ILE A 1 204 ? -3.016 1.378 24.968 1.00 93.25 204 ILE A C 1
ATOM 1613 O O . ILE A 1 204 ? -2.413 1.761 23.959 1.00 93.25 204 ILE A O 1
ATOM 1617 N N . ASN A 1 205 ? -2.388 1.241 26.138 1.00 89.50 205 ASN A N 1
ATOM 1618 C CA . ASN A 1 205 ? -0.941 1.380 26.317 1.00 89.50 205 ASN A CA 1
ATOM 1619 C C . ASN A 1 205 ? -0.371 2.701 25.763 1.00 89.50 205 ASN A C 1
ATOM 1621 O O . ASN A 1 205 ? 0.699 2.722 25.155 1.00 89.50 205 ASN A O 1
ATOM 1625 N N . LYS A 1 206 ? -1.078 3.820 25.989 1.00 84.94 206 LYS A N 1
ATOM 1626 C CA . LYS A 1 206 ? -0.686 5.167 25.526 1.00 84.94 206 LYS A CA 1
ATOM 1627 C C . LYS A 1 206 ? -0.558 5.269 23.995 1.00 84.94 206 LYS A C 1
ATOM 1629 O O . LYS A 1 206 ? 0.365 5.917 23.507 1.00 84.94 206 LYS A O 1
ATOM 1634 N N . GLY A 1 207 ? -1.455 4.627 23.242 1.00 83.12 207 GLY A N 1
ATOM 1635 C CA . GLY A 1 207 ? -1.442 4.693 21.772 1.00 83.12 207 GLY A CA 1
ATOM 1636 C C . GLY A 1 207 ? -0.512 3.684 21.099 1.00 83.12 207 GLY A C 1
ATOM 1637 O O . GLY A 1 207 ? -0.200 3.828 19.917 1.00 83.12 207 GLY A O 1
ATOM 1638 N N . LYS A 1 208 ? -0.025 2.690 21.852 1.00 85.31 208 LYS A N 1
ATOM 1639 C CA . LYS A 1 208 ? 0.937 1.694 21.356 1.00 85.31 208 LYS A CA 1
ATOM 1640 C C . LYS A 1 208 ? 0.343 0.328 21.076 1.00 85.31 208 LYS A C 1
ATOM 1642 O O . LYS A 1 208 ? 1.007 -0.495 20.461 1.00 85.31 208 LYS A O 1
ATOM 1647 N N . ASP A 1 209 ? -0.871 0.084 21.540 1.00 91.06 209 ASP A N 1
ATOM 1648 C CA . ASP A 1 209 ? -1.516 -1.210 21.401 1.00 91.06 209 ASP A CA 1
ATOM 1649 C C . ASP A 1 209 ? -3.036 -1.032 21.298 1.00 91.06 209 ASP A C 1
ATOM 1651 O O . ASP A 1 209 ? -3.558 0.067 21.514 1.00 91.06 209 ASP A O 1
ATOM 1655 N N . LYS A 1 210 ? -3.747 -2.096 20.932 1.00 94.50 210 LYS A N 1
ATOM 1656 C CA . LYS A 1 210 ? -5.195 -2.099 20.734 1.00 94.50 210 LYS A CA 1
ATOM 1657 C C . LYS A 1 210 ? -5.817 -3.381 21.279 1.00 94.50 210 LYS A C 1
ATOM 1659 O O . LYS A 1 210 ? -5.219 -4.448 21.189 1.00 94.50 210 LYS A O 1
ATOM 1664 N N . ARG A 1 211 ? -7.048 -3.284 21.776 1.00 95.56 211 ARG A N 1
ATOM 1665 C CA . ARG A 1 211 ? -7.874 -4.442 22.153 1.00 95.56 211 ARG A CA 1
ATOM 1666 C C . ARG A 1 211 ? -9.177 -4.464 21.368 1.00 95.56 211 ARG A C 1
ATOM 1668 O O . ARG A 1 211 ? -9.717 -3.408 21.046 1.00 95.56 211 ARG A O 1
ATOM 1675 N N . GLU A 1 212 ? -9.653 -5.660 21.047 1.00 95.25 212 GLU A N 1
ATOM 1676 C CA . GLU A 1 212 ? -10.927 -5.850 20.348 1.00 95.25 212 GLU A CA 1
ATOM 1677 C C . GLU A 1 212 ? -12.109 -5.486 21.246 1.00 95.25 212 GLU A C 1
ATOM 1679 O O . GLU A 1 212 ? -12.091 -5.733 22.456 1.00 95.25 212 GLU A O 1
ATOM 1684 N N . ILE A 1 213 ? -13.126 -4.876 20.638 1.00 94.19 213 ILE A N 1
ATOM 1685 C CA . ILE A 1 213 ? -14.409 -4.599 21.277 1.00 94.19 213 ILE A CA 1
ATOM 1686 C C . ILE A 1 213 ? -15.407 -5.644 20.791 1.00 94.19 213 ILE A C 1
ATOM 1688 O O . ILE A 1 213 ? -15.546 -5.875 19.588 1.00 94.19 213 ILE A O 1
ATOM 1692 N N . PHE A 1 214 ? -16.111 -6.241 21.746 1.00 93.69 214 PHE A N 1
ATOM 1693 C CA . PHE A 1 214 ? -17.147 -7.231 21.496 1.00 93.69 214 PHE A CA 1
ATOM 1694 C C . PHE A 1 214 ? -18.530 -6.621 21.727 1.00 93.69 214 PHE A C 1
ATOM 1696 O O . PHE A 1 214 ? -18.700 -5.733 22.569 1.00 93.69 214 PHE A O 1
ATOM 1703 N N . ASP A 1 215 ? -19.506 -7.082 20.957 1.00 91.38 215 ASP A N 1
ATOM 1704 C CA . ASP A 1 215 ? -20.910 -6.740 21.117 1.00 91.38 215 ASP A CA 1
ATOM 1705 C C . ASP A 1 215 ? -21.552 -7.485 22.305 1.00 91.38 215 ASP A C 1
ATOM 1707 O O . ASP A 1 215 ? -20.886 -8.133 23.118 1.00 91.38 215 ASP A O 1
ATOM 1711 N N . LYS A 1 216 ? -22.876 -7.358 22.436 1.00 93.44 216 LYS A N 1
ATOM 1712 C CA . LYS A 1 216 ? -23.649 -7.989 23.517 1.00 93.44 216 LYS A CA 1
ATOM 1713 C C . LYS A 1 216 ? -23.669 -9.516 23.423 1.00 93.44 216 LYS A C 1
ATOM 1715 O O . LYS A 1 216 ? -23.881 -10.166 24.444 1.00 93.44 216 LYS A O 1
ATOM 1720 N N . ASP A 1 217 ? -23.448 -10.054 22.229 1.00 93.25 217 ASP A N 1
ATOM 1721 C CA . ASP A 1 217 ? -23.446 -11.484 21.933 1.00 93.25 217 ASP A CA 1
ATOM 1722 C C . ASP A 1 217 ? -22.033 -12.084 22.070 1.00 93.25 217 ASP A C 1
ATOM 1724 O O . ASP A 1 217 ? -21.842 -13.291 21.929 1.00 93.25 217 ASP A O 1
ATOM 1728 N N . GLY A 1 218 ? -21.039 -11.252 22.405 1.00 92.31 218 GLY A N 1
ATOM 1729 C CA . GLY A 1 218 ? -19.645 -11.653 22.559 1.00 92.31 218 GLY A CA 1
ATOM 1730 C C . GLY A 1 218 ? -18.900 -11.788 21.231 1.00 92.31 218 GLY A C 1
ATOM 1731 O O . GLY A 1 218 ? -17.821 -12.381 21.208 1.00 92.31 218 GLY A O 1
ATOM 1732 N N . LEU A 1 219 ? -19.445 -11.253 20.134 1.00 92.50 219 LEU A N 1
ATOM 1733 C CA . LEU A 1 219 ? -18.813 -11.249 18.817 1.00 92.50 219 LEU A CA 1
ATOM 1734 C C . LEU A 1 219 ? -18.067 -9.929 18.574 1.00 92.50 219 LEU A C 1
ATOM 1736 O O . LEU A 1 219 ? -18.467 -8.890 19.099 1.00 92.50 219 LEU A O 1
ATOM 1740 N N . PRO A 1 220 ? -16.964 -9.926 17.803 1.00 92.44 220 PRO A N 1
ATOM 1741 C CA . PRO A 1 220 ? -16.280 -8.688 17.453 1.00 92.44 220 PRO A CA 1
ATOM 1742 C C . PRO A 1 220 ? -17.211 -7.726 16.707 1.00 92.44 220 PRO A C 1
ATOM 1744 O O . PRO A 1 220 ? -17.946 -8.133 15.808 1.00 92.44 220 PRO A O 1
ATOM 1747 N N . VAL A 1 221 ? -17.131 -6.433 17.025 1.00 93.06 221 VAL A N 1
ATOM 1748 C CA . VAL A 1 221 ? -17.891 -5.404 16.305 1.00 93.06 221 VAL A CA 1
ATOM 1749 C C . VAL A 1 221 ? -17.268 -5.189 14.919 1.00 93.06 221 VAL A C 1
ATOM 1751 O O . VAL A 1 221 ? -16.215 -4.554 14.790 1.00 93.06 221 VAL A O 1
ATOM 1754 N N . VAL A 1 222 ? -17.917 -5.725 13.880 1.00 92.38 222 VAL A N 1
ATOM 1755 C CA . VAL A 1 222 ? -17.454 -5.682 12.482 1.00 92.38 222 VAL A CA 1
ATOM 1756 C C . VAL A 1 222 ? -18.529 -5.101 11.564 1.00 92.38 222 VAL A C 1
ATOM 1758 O O . VAL A 1 222 ? -19.709 -5.417 11.690 1.00 92.38 222 VAL A O 1
ATOM 1761 N N . VAL A 1 223 ? -18.108 -4.271 10.611 1.00 91.00 223 VAL A N 1
ATOM 1762 C CA . VAL A 1 223 ? -18.936 -3.743 9.520 1.00 91.00 223 VAL A CA 1
ATOM 1763 C C . VAL A 1 223 ? -18.294 -4.118 8.189 1.00 91.00 223 VAL A C 1
ATOM 1765 O O . VAL A 1 223 ? -17.090 -3.936 8.011 1.00 91.00 223 VAL A O 1
ATOM 1768 N N . PHE A 1 224 ? -19.095 -4.605 7.245 1.00 89.69 224 PHE A N 1
ATOM 1769 C CA . PHE A 1 224 ? -18.662 -4.873 5.875 1.00 89.69 224 PHE A CA 1
ATOM 1770 C C . PHE A 1 224 ? -18.886 -3.640 4.999 1.00 89.69 224 PHE A C 1
ATOM 1772 O O . PHE A 1 224 ? -19.928 -2.986 5.071 1.00 89.69 224 PHE A O 1
ATOM 1779 N N . ILE A 1 225 ? -17.900 -3.311 4.171 1.00 85.56 225 ILE A N 1
ATOM 1780 C CA . ILE A 1 225 ? -17.980 -2.220 3.206 1.00 85.56 225 ILE A CA 1
ATOM 1781 C C . ILE A 1 225 ? -18.507 -2.801 1.899 1.00 85.56 225 ILE A C 1
ATOM 1783 O O . ILE A 1 225 ? -17.837 -3.597 1.245 1.00 85.56 225 ILE A O 1
ATOM 1787 N N . SER A 1 226 ? -19.704 -2.370 1.504 1.00 80.31 226 SER A N 1
ATOM 1788 C CA . SER A 1 226 ? -20.234 -2.668 0.176 1.00 80.31 226 SER A CA 1
ATOM 1789 C C . SER A 1 226 ? -19.503 -1.818 -0.861 1.00 80.31 226 SER A C 1
ATOM 1791 O O . SER A 1 226 ? -19.675 -0.598 -0.927 1.00 80.31 226 SER A O 1
ATOM 1793 N N . GLU A 1 227 ? -18.663 -2.465 -1.660 1.00 76.00 227 GLU A N 1
ATOM 1794 C CA . GLU A 1 227 ? -17.954 -1.832 -2.764 1.00 76.00 227 GLU A CA 1
ATOM 1795 C C . GLU A 1 227 ? -18.742 -2.031 -4.059 1.00 76.00 227 GLU A C 1
ATOM 1797 O O . GLU A 1 227 ? -19.109 -3.147 -4.418 1.00 76.00 227 GLU A O 1
ATOM 1802 N N . ARG A 1 228 ? -19.026 -0.938 -4.774 1.00 65.50 228 ARG A N 1
ATOM 1803 C CA . ARG A 1 228 ? -19.672 -1.003 -6.089 1.00 65.50 228 ARG A CA 1
ATOM 1804 C C . ARG A 1 228 ? -18.595 -1.010 -7.161 1.00 65.50 228 ARG A C 1
ATOM 1806 O O . ARG A 1 228 ? -17.864 -0.031 -7.282 1.00 65.50 228 ARG A O 1
ATOM 1813 N N . GLN A 1 229 ? -18.527 -2.069 -7.960 1.00 61.31 229 GLN A N 1
ATOM 1814 C CA . GLN A 1 229 ? -17.832 -1.993 -9.240 1.00 61.31 229 GLN A CA 1
ATOM 1815 C C . GLN A 1 229 ? -18.781 -1.429 -10.290 1.00 61.31 229 GLN A C 1
ATOM 1817 O O . GLN A 1 229 ? -19.900 -1.916 -10.437 1.00 61.31 229 GLN A O 1
ATOM 1822 N N . SER A 1 230 ? -18.331 -0.422 -11.036 1.00 55.06 230 SER A N 1
ATOM 1823 C CA . SER A 1 230 ? -18.966 -0.112 -12.310 1.00 55.06 230 SER A CA 1
ATOM 1824 C C . SER A 1 230 ? -18.642 -1.238 -13.283 1.00 55.06 230 SER A C 1
ATOM 1826 O O . SER A 1 230 ? -17.482 -1.608 -13.486 1.00 55.06 230 SER A O 1
ATOM 1828 N N . THR A 1 231 ? -19.675 -1.823 -13.877 1.00 56.19 231 THR A N 1
ATOM 1829 C CA . THR A 1 231 ? -19.476 -2.819 -14.931 1.00 56.19 231 THR A CA 1
ATOM 1830 C C . THR A 1 231 ? -18.774 -2.169 -16.128 1.00 56.19 231 THR A C 1
ATOM 1832 O O . THR A 1 231 ? -18.955 -0.983 -16.410 1.00 56.19 231 THR A O 1
ATOM 1835 N N . TRP A 1 232 ? -18.009 -2.949 -16.900 1.00 51.41 232 TRP A N 1
ATOM 1836 C CA . TRP A 1 232 ? -17.368 -2.483 -18.146 1.00 51.41 232 TRP A CA 1
ATOM 1837 C C . TRP A 1 232 ? -18.370 -1.756 -19.072 1.00 51.41 232 TRP A C 1
ATOM 1839 O O . TRP A 1 232 ? -18.058 -0.754 -19.716 1.00 51.41 232 TRP A O 1
ATOM 1849 N N . GLN A 1 233 ? -19.614 -2.244 -19.110 1.00 51.97 233 GLN A N 1
ATOM 1850 C CA . GLN A 1 233 ? -20.716 -1.668 -19.883 1.00 51.97 233 GLN A CA 1
ATOM 1851 C C . GLN A 1 233 ? -21.144 -0.290 -19.355 1.00 51.97 233 GLN A C 1
ATOM 1853 O O . GLN A 1 233 ? -21.380 0.621 -20.149 1.00 51.97 233 GLN A O 1
ATOM 1858 N N . GLU A 1 234 ? -21.193 -0.101 -18.035 1.00 57.59 234 GLU A N 1
ATOM 1859 C CA . GLU A 1 234 ? -21.472 1.197 -17.410 1.00 57.59 234 GLU A CA 1
ATOM 1860 C C . GLU A 1 234 ? -20.332 2.196 -17.624 1.00 57.59 234 GLU A C 1
ATOM 1862 O O . GLU A 1 234 ? -20.598 3.364 -17.915 1.00 57.59 234 GLU A O 1
ATOM 1867 N N . GLN A 1 235 ? -19.076 1.744 -17.573 1.00 54.19 235 GLN A N 1
ATOM 1868 C CA . GLN A 1 235 ? -17.909 2.586 -17.854 1.00 54.19 235 GLN A CA 1
ATOM 1869 C C . GLN A 1 235 ? -17.881 3.055 -19.319 1.00 54.19 235 GLN A C 1
ATOM 1871 O O . GLN A 1 235 ? -17.626 4.231 -19.601 1.00 54.19 235 GLN A O 1
ATOM 1876 N N . LEU A 1 236 ? -18.214 2.173 -20.269 1.00 53.94 236 LEU A N 1
ATOM 1877 C CA . LEU A 1 236 ? -18.386 2.533 -21.682 1.00 53.94 236 LEU A CA 1
ATOM 1878 C C . LEU A 1 236 ? -19.542 3.512 -21.893 1.00 53.94 236 LEU A C 1
ATOM 1880 O O . LEU A 1 236 ? -19.366 4.522 -22.575 1.00 53.94 236 LEU A O 1
ATOM 1884 N N . ALA A 1 237 ? -20.698 3.256 -21.281 1.00 56.12 237 ALA A N 1
ATOM 1885 C CA . ALA A 1 237 ? -21.868 4.122 -21.401 1.00 56.12 237 ALA A CA 1
ATOM 1886 C C . ALA A 1 237 ? -21.625 5.517 -20.790 1.00 56.12 237 ALA A C 1
ATOM 1888 O O . ALA A 1 237 ? -22.056 6.530 -21.347 1.00 56.12 237 ALA A O 1
ATOM 1889 N N . ALA A 1 238 ? -20.893 5.603 -19.674 1.00 54.00 238 ALA A N 1
ATOM 1890 C CA . ALA A 1 238 ? -20.469 6.872 -19.082 1.00 54.00 238 ALA A CA 1
ATOM 1891 C C . ALA A 1 238 ? -19.513 7.645 -20.009 1.00 54.00 238 ALA A C 1
ATOM 1893 O O . ALA A 1 238 ? -19.614 8.871 -20.134 1.00 54.00 238 ALA A O 1
ATOM 1894 N N . ARG A 1 239 ? -18.634 6.931 -20.726 1.00 51.22 239 ARG A N 1
ATOM 1895 C CA . ARG A 1 239 ? -17.720 7.498 -21.728 1.00 51.22 239 ARG A CA 1
ATOM 1896 C C . ARG A 1 239 ? -18.437 7.984 -22.992 1.00 51.22 239 ARG A C 1
ATOM 1898 O O . ARG A 1 239 ? -18.037 8.999 -23.560 1.00 51.22 239 ARG A O 1
ATOM 1905 N N . GLU A 1 240 ? -19.491 7.294 -23.425 1.00 51.47 240 GLU A N 1
ATOM 1906 C CA . GLU A 1 240 ? -20.330 7.715 -24.557 1.00 51.47 240 GLU A CA 1
ATOM 1907 C C . GLU A 1 240 ? -21.157 8.962 -24.234 1.00 51.47 240 GLU A C 1
ATOM 1909 O O . GLU A 1 240 ? -21.302 9.836 -25.084 1.00 51.47 240 GLU A O 1
ATOM 1914 N N . ARG A 1 241 ? -21.638 9.110 -22.993 1.00 51.62 241 ARG A N 1
ATOM 1915 C CA . ARG A 1 241 ? -22.370 10.319 -22.569 1.00 51.62 241 ARG A CA 1
ATOM 1916 C C . ARG A 1 241 ? -21.478 11.553 -22.416 1.00 51.62 241 ARG A C 1
ATOM 1918 O O . ARG A 1 241 ? -21.969 12.669 -22.542 1.00 51.62 241 ARG A O 1
ATOM 1925 N N . SER A 1 242 ? -20.187 11.364 -22.146 1.00 47.47 242 SER A N 1
ATOM 1926 C CA . SER A 1 242 ? -19.216 12.448 -21.923 1.00 47.47 242 SER A CA 1
ATOM 1927 C C . SER A 1 242 ? -18.451 12.871 -23.183 1.00 47.47 242 SER A C 1
ATOM 1929 O O . SER A 1 242 ? -17.721 13.862 -23.157 1.00 47.47 242 SER A O 1
ATOM 1931 N N . ARG A 1 243 ? -18.635 12.176 -24.313 1.00 44.91 243 ARG A N 1
ATOM 1932 C CA . ARG A 1 243 ? -18.063 12.556 -25.610 1.00 44.91 243 ARG A CA 1
ATOM 1933 C C . ARG A 1 243 ? -19.173 12.870 -26.604 1.00 44.91 243 ARG A C 1
ATOM 1935 O O . ARG A 1 243 ? -19.933 11.991 -26.987 1.00 44.91 243 ARG A O 1
ATOM 1942 N N . HIS A 1 244 ? -19.208 14.102 -27.110 1.00 39.09 244 HIS A N 1
ATOM 1943 C CA . HIS A 1 244 ? -19.909 14.372 -28.365 1.00 39.09 244 HIS A CA 1
ATOM 1944 C C . HIS A 1 244 ? -19.325 13.457 -29.459 1.00 39.09 244 HIS A C 1
ATOM 1946 O O . HIS A 1 244 ? -18.107 13.468 -29.670 1.00 39.09 244 HIS A O 1
ATOM 1952 N N . PRO A 1 245 ? -20.138 12.628 -30.136 1.00 41.09 245 PRO A N 1
ATOM 1953 C CA . PRO A 1 245 ? -19.610 11.594 -31.007 1.00 41.09 245 PRO A CA 1
ATOM 1954 C C . PRO A 1 245 ? -19.162 12.212 -32.332 1.00 41.09 245 PRO A C 1
ATOM 1956 O O . PRO A 1 245 ? -19.981 12.724 -33.094 1.00 41.09 245 PRO A O 1
ATOM 1959 N N . SER A 1 246 ? -17.871 12.096 -32.656 1.00 39.66 246 SER A N 1
ATOM 1960 C CA . SER A 1 246 ? -17.463 12.030 -34.060 1.00 39.66 246 SER A CA 1
ATOM 1961 C C . SER A 1 246 ? -17.270 10.561 -34.426 1.00 39.66 246 SER A C 1
ATOM 1963 O O . SER A 1 246 ? -16.538 9.803 -33.793 1.00 39.66 246 SER A O 1
ATOM 1965 N N . ARG A 1 247 ? -18.079 10.147 -35.395 1.00 47.41 247 ARG A N 1
ATOM 1966 C CA . ARG A 1 247 ? -18.297 8.780 -35.849 1.00 47.41 247 ARG A CA 1
ATOM 1967 C C . ARG A 1 247 ? -17.156 8.364 -36.770 1.00 47.41 247 ARG A C 1
ATOM 1969 O O . ARG A 1 247 ? -17.165 8.779 -37.925 1.00 47.41 247 ARG A O 1
ATOM 1976 N N . ARG A 1 248 ? -16.234 7.535 -36.278 1.00 45.19 248 ARG A N 1
ATOM 1977 C CA . ARG A 1 248 ? -15.475 6.511 -37.027 1.00 45.19 248 ARG A CA 1
ATOM 1978 C C . ARG A 1 248 ? -14.456 5.876 -36.087 1.00 45.19 248 ARG A C 1
ATOM 1980 O O . ARG A 1 248 ? -13.544 6.557 -35.650 1.00 45.19 248 ARG A O 1
ATOM 1987 N N . ASP A 1 249 ? -14.717 4.622 -35.730 1.00 39.22 249 ASP A N 1
ATOM 1988 C CA . ASP A 1 249 ? -13.743 3.531 -35.546 1.00 39.22 249 ASP A CA 1
ATOM 1989 C C . ASP A 1 249 ? -14.346 2.476 -34.614 1.00 39.22 249 ASP A C 1
ATOM 1991 O O . ASP A 1 249 ? -14.015 2.348 -33.439 1.00 39.22 249 ASP A O 1
ATOM 1995 N N . ILE A 1 250 ? -15.301 1.727 -35.171 1.00 42.59 250 ILE A N 1
ATOM 1996 C CA . ILE A 1 250 ? -15.795 0.472 -34.605 1.00 42.59 250 ILE A CA 1
ATOM 1997 C C . ILE A 1 250 ? -15.191 -0.626 -35.474 1.00 42.59 250 ILE A C 1
ATOM 1999 O O . ILE A 1 250 ? -15.717 -0.955 -36.535 1.00 42.59 250 ILE A O 1
ATOM 2003 N N . GLY A 1 251 ? -14.040 -1.141 -35.060 1.00 37.69 251 GLY A N 1
ATOM 2004 C CA . GLY A 1 251 ? -13.385 -2.257 -35.727 1.00 37.69 251 GLY A CA 1
ATOM 2005 C C . GLY A 1 251 ? -12.225 -2.775 -34.890 1.00 37.69 251 GLY A C 1
ATOM 2006 O O . GLY A 1 251 ? -11.201 -2.112 -34.799 1.00 37.69 251 GLY A O 1
ATOM 2007 N N . ASN A 1 252 ? -12.403 -3.967 -34.314 1.00 37.66 252 ASN A N 1
ATOM 2008 C CA . ASN A 1 252 ? -11.451 -4.750 -33.511 1.00 37.66 252 ASN A CA 1
ATOM 2009 C C . ASN A 1 252 ? -11.193 -4.291 -32.066 1.00 37.66 252 ASN A C 1
ATOM 2011 O O . ASN A 1 252 ? -10.181 -3.673 -31.748 1.00 37.66 252 ASN A O 1
ATOM 2015 N N . LEU A 1 253 ? -12.061 -4.738 -31.153 1.00 39.31 253 LEU A N 1
ATOM 2016 C CA . LEU A 1 253 ? -11.801 -4.775 -29.710 1.00 39.31 253 LEU A CA 1
ATOM 2017 C C . LEU A 1 253 ? -11.997 -6.206 -29.189 1.00 39.31 253 LEU A C 1
ATOM 2019 O O . LEU A 1 253 ? -12.947 -6.501 -28.476 1.00 39.31 253 LEU A O 1
ATOM 2023 N N . SER A 1 254 ? -11.099 -7.113 -29.576 1.00 38.12 254 SER A N 1
ATOM 2024 C CA . SER A 1 254 ? -11.007 -8.465 -29.004 1.00 38.12 254 SER A CA 1
ATOM 2025 C C . SER A 1 254 ? -9.599 -8.762 -28.486 1.00 38.12 254 SER A C 1
ATOM 2027 O O . SER A 1 254 ? -9.051 -9.837 -28.704 1.00 38.12 254 SER A O 1
ATOM 2029 N N . PHE A 1 255 ? -9.001 -7.787 -27.806 1.00 34.62 255 PHE A N 1
ATOM 2030 C CA . PHE A 1 255 ? -7.838 -7.996 -26.953 1.00 34.62 255 PHE A CA 1
ATOM 2031 C C . PHE A 1 255 ? -8.072 -7.219 -25.666 1.00 34.62 255 PHE A C 1
ATOM 2033 O O . PHE A 1 255 ? -8.463 -6.053 -25.728 1.00 34.62 255 PHE A O 1
ATOM 2040 N N . GLN A 1 256 ? -7.855 -7.880 -24.526 1.00 42.50 256 GLN A N 1
ATOM 2041 C CA . GLN A 1 256 ? -7.824 -7.305 -23.180 1.00 42.50 256 GLN A CA 1
ATOM 2042 C C . GLN A 1 256 ? -6.883 -6.099 -23.152 1.00 42.50 256 GLN A C 1
ATOM 2044 O O . GLN A 1 256 ? -5.695 -6.192 -22.842 1.00 42.50 256 GLN A O 1
ATOM 2049 N N . ARG A 1 257 ? -7.410 -4.938 -23.525 1.00 38.06 257 ARG A N 1
ATOM 2050 C CA . ARG A 1 257 ? -6.710 -3.675 -23.422 1.00 38.06 257 ARG A CA 1
ATOM 2051 C C . ARG A 1 257 ? -6.817 -3.314 -21.954 1.00 38.06 257 ARG A C 1
ATOM 2053 O O . ARG A 1 257 ? -7.903 -2.957 -21.512 1.00 38.06 257 ARG A O 1
ATOM 2060 N N . ARG A 1 258 ? -5.718 -3.474 -21.204 1.00 44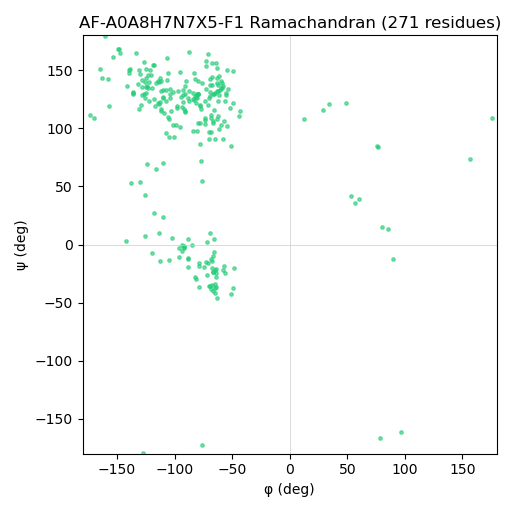.22 258 ARG A N 1
ATOM 2061 C CA . ARG A 1 258 ? -5.582 -2.894 -19.861 1.00 44.22 258 ARG A CA 1
ATOM 2062 C C . ARG A 1 258 ? -6.104 -1.461 -19.968 1.00 44.22 258 ARG A C 1
ATOM 2064 O O . ARG A 1 258 ? -5.547 -0.663 -20.723 1.00 44.22 258 ARG A O 1
ATOM 2071 N N . GLU A 1 259 ? -7.251 -1.211 -19.349 1.00 47.53 259 GLU A N 1
ATOM 2072 C CA . GLU A 1 259 ? -7.965 0.054 -19.459 1.00 47.53 259 GLU A CA 1
ATOM 2073 C C . GLU A 1 259 ? -7.034 1.199 -19.081 1.00 47.53 259 GLU A C 1
ATOM 2075 O O . GLU A 1 259 ? -6.101 1.023 -18.294 1.00 47.53 259 GLU A O 1
ATOM 2080 N N . THR A 1 260 ? -7.267 2.361 -19.686 1.00 47.91 260 THR A N 1
ATOM 2081 C CA . THR A 1 260 ? -6.570 3.609 -19.373 1.00 47.91 260 THR A CA 1
ATOM 2082 C C . THR A 1 260 ? -6.446 3.763 -17.865 1.00 47.91 260 THR A C 1
ATOM 2084 O O . THR A 1 260 ? -7.442 3.879 -17.159 1.00 47.91 260 THR A O 1
ATOM 2087 N N . LEU A 1 261 ? -5.195 3.730 -17.420 1.00 49.47 261 LEU A N 1
ATOM 2088 C CA . LEU A 1 261 ? -4.718 3.660 -16.045 1.00 49.47 261 LEU A CA 1
ATOM 2089 C C . LEU A 1 261 ? -5.356 4.660 -15.062 1.00 49.47 261 LEU A C 1
ATOM 2091 O O . LEU A 1 261 ? -5.302 4.467 -13.854 1.00 49.47 261 LEU A O 1
ATOM 2095 N N . GLU A 1 262 ? -5.932 5.728 -15.603 1.00 48.09 262 GLU A N 1
ATOM 2096 C CA . GLU A 1 262 ? -6.514 6.866 -14.898 1.00 48.09 262 GLU A CA 1
ATOM 2097 C C . GLU A 1 262 ? -8.029 6.737 -14.650 1.00 48.09 262 GLU A C 1
ATOM 2099 O O . GLU A 1 262 ? -8.627 7.658 -14.104 1.00 48.09 262 GLU A O 1
ATOM 2104 N N . LEU A 1 263 ? -8.672 5.645 -15.090 1.00 48.88 263 LEU A N 1
ATOM 2105 C CA . LEU A 1 263 ? -10.138 5.570 -15.206 1.00 48.88 263 LEU A CA 1
ATOM 2106 C C . LEU A 1 263 ? -10.808 4.394 -14.475 1.00 48.88 263 LEU A C 1
ATOM 2108 O O . LEU A 1 263 ? -12.008 4.209 -14.638 1.00 48.88 263 LEU A O 1
ATOM 2112 N N . THR A 1 264 ? -10.090 3.605 -13.669 1.00 54.19 264 THR A N 1
ATOM 2113 C CA . THR A 1 264 ? -10.756 2.611 -12.805 1.00 54.19 264 THR A CA 1
ATOM 2114 C C . THR A 1 264 ? -11.223 3.261 -11.507 1.00 54.19 264 THR A C 1
ATOM 2116 O O . THR A 1 264 ? -10.392 3.803 -10.778 1.00 54.19 264 THR A O 1
ATOM 2119 N N . ASP A 1 265 ? -12.512 3.132 -11.181 1.00 53.69 265 ASP A N 1
ATOM 2120 C CA . ASP A 1 265 ? -13.153 3.740 -9.998 1.00 53.69 265 ASP A CA 1
ATOM 2121 C C . ASP A 1 265 ? -12.503 3.357 -8.649 1.00 53.69 265 ASP A C 1
ATOM 2123 O O . ASP A 1 265 ? -12.673 4.059 -7.654 1.00 53.69 265 ASP A O 1
ATOM 2127 N N . CYS A 1 266 ? -11.723 2.268 -8.608 1.00 66.69 266 CYS A N 1
ATOM 2128 C CA . CYS A 1 266 ? -11.080 1.732 -7.399 1.00 66.69 266 CYS A CA 1
ATOM 2129 C C . CYS A 1 266 ? -9.537 1.731 -7.461 1.00 66.69 266 CYS A C 1
ATOM 2131 O O . CYS A 1 266 ? -8.892 0.876 -6.848 1.00 66.69 266 CYS A O 1
ATOM 2133 N N . GLY A 1 267 ? -8.934 2.643 -8.233 1.00 72.50 267 GLY A N 1
ATOM 2134 C CA . GLY A 1 267 ? -7.479 2.751 -8.380 1.00 72.50 267 GLY A CA 1
ATOM 2135 C C . GLY A 1 267 ? -6.914 4.088 -7.908 1.00 72.50 267 GLY A C 1
ATOM 2136 O O . GLY A 1 267 ? -7.598 5.109 -7.904 1.00 72.50 267 GLY A O 1
ATOM 2137 N N . CYS A 1 268 ? -5.641 4.098 -7.523 1.00 80.31 268 CYS A N 1
ATOM 2138 C CA . CYS A 1 268 ? -4.896 5.324 -7.256 1.00 80.31 268 CYS A CA 1
ATOM 2139 C C . CYS A 1 268 ? -3.578 5.314 -8.032 1.00 80.31 268 CYS A C 1
ATOM 2141 O O . CYS A 1 268 ? -2.862 4.314 -8.060 1.00 80.31 268 CYS A O 1
ATOM 2143 N N . LEU A 1 269 ? -3.259 6.448 -8.654 1.00 84.19 269 LEU A N 1
ATOM 2144 C CA . LEU A 1 269 ? -2.017 6.673 -9.383 1.00 84.19 269 LEU A CA 1
ATOM 2145 C C . LEU A 1 269 ? -1.252 7.801 -8.700 1.00 84.19 269 LEU A C 1
ATOM 2147 O O . LEU A 1 269 ? -1.776 8.905 -8.539 1.00 84.19 269 LEU A O 1
ATOM 2151 N N . TRP A 1 270 ? -0.002 7.539 -8.336 1.00 84.62 270 TRP A N 1
ATOM 2152 C CA . TRP A 1 270 ? 0.880 8.554 -7.775 1.00 84.62 270 TRP A CA 1
ATOM 2153 C C . TRP A 1 270 ? 2.168 8.656 -8.562 1.00 84.62 270 TRP A C 1
ATOM 2155 O O . TRP A 1 270 ? 2.758 7.658 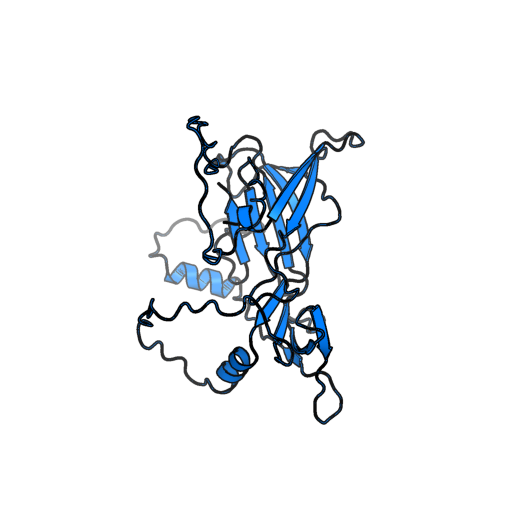-8.979 1.00 84.62 270 TRP A O 1
ATOM 2165 N N . TRP A 1 271 ? 2.628 9.894 -8.673 1.00 84.81 271 TRP A N 1
ATOM 2166 C CA . TRP A 1 271 ? 3.896 10.234 -9.281 1.00 84.81 271 TRP A CA 1
ATOM 2167 C C . TRP A 1 271 ? 4.831 10.862 -8.253 1.00 84.81 271 TRP A C 1
ATOM 2169 O O . TRP A 1 271 ? 4.431 11.681 -7.418 1.00 84.81 271 TRP A O 1
ATOM 2179 N N . SER A 1 272 ? 6.090 10.464 -8.346 1.00 83.06 272 SER A N 1
ATOM 2180 C CA . SER A 1 272 ? 7.242 11.171 -7.809 1.00 83.06 272 SER A CA 1
ATOM 2181 C C . SER A 1 272 ? 8.046 11.666 -8.999 1.00 83.06 272 SER A C 1
ATOM 2183 O O . SER A 1 272 ? 8.559 10.848 -9.763 1.00 83.06 272 SER A O 1
ATOM 2185 N N . THR A 1 273 ? 8.130 12.981 -9.163 1.00 78.69 273 THR A N 1
ATOM 2186 C CA . THR A 1 273 ? 8.809 13.661 -10.272 1.00 78.69 273 THR A CA 1
ATOM 2187 C C . THR A 1 273 ? 9.610 14.830 -9.770 1.00 78.69 273 THR A C 1
ATOM 2189 O O . THR A 1 273 ? 9.383 15.260 -8.624 1.00 78.69 273 THR A O 1
#

Foldseek 3Di:
DCQQFKQKDKDFQPVDPDPFFGIWIWIATDDLDPFPFFAFKDDDGGPDIWTWGWDQDPLCNVLGIWTKDKDWDKIKHKAFPVVVVVVVPDDDDDPDDDDPPPVPPPPPDPRGDWAQTKIKIKIQGGKMKMKIWRPVAFFPDPDPPDPDDDDDDDDDDDDDDDDDDSPPVDRNGGDTTKMKMKIADDDPDDDPVRWMKIFIWGAHPGNHDIHFDADPVRHTDMDTDDDDFDDPVNLVVVVVVVDPDDDDDDDDDPDPDVPNRVRGPGMDMDIRD

Sequence (273 aa):
MPNRYYSMHVGQNHNSTSAVENFEFTMRAVNGTKSFFVWGTQPPSIEVPLTLKLVNDSFEPSRGPAWWSKFEYNKIVIIPESAMQAQQTRDEWTYTGNPSVDTTKFQAKPSGPQNGERPWICTWPDIKMEIFIYPNQNASNPSPSSPTTTSRSSSSATDTSSDASPTLDDPTPAYPQVVKLLERRIIDSDDEETAATCRQYEIINKGKDKREIFDKDGLPVVVFISERQSTWQEQLAARERSRHPSRRDIGNLSFQRRETLELTDCGCLWWST

Nearest PDB structures (foldseek):
  2jmm-assembly1_A  TM=1.459E-01  e=1.807E+00  Escherichia coli
  5yzg-assembly1_Y  TM=2.249E-01  e=9.284E+00  Homo sapiens
  5d2n-assembly2_E  TM=1.179E-01  e=9.787E+00  Homo sapiens

Solvent-accessible surface area (backbone atoms only — not comparable to full-atom values): 17013 Å² total; per-residue (Å²): 111,63,40,78,45,34,45,65,49,78,46,76,39,86,85,44,87,45,96,48,50,32,34,30,36,35,37,39,49,52,82,89,60,97,45,79,46,50,63,37,74,57,75,79,61,43,88,65,69,39,66,26,32,66,40,72,43,86,91,45,64,92,72,47,60,23,39,32,41,72,52,71,43,70,46,38,33,32,43,58,51,66,66,60,57,60,60,78,73,53,82,78,88,74,88,75,75,82,82,79,79,69,82,86,68,76,65,85,68,72,70,29,69,51,58,73,37,50,34,32,46,29,38,35,55,68,27,37,36,38,40,37,36,28,86,92,35,73,27,71,70,85,72,82,76,75,81,80,86,74,88,81,82,89,84,90,85,82,90,79,96,75,81,77,73,90,66,67,90,64,78,65,68,56,56,61,42,24,34,40,41,37,39,38,56,77,80,69,96,80,50,74,89,59,48,27,36,30,35,39,30,34,27,33,81,82,20,67,42,72,43,84,39,60,47,98,88,70,44,72,44,70,46,77,53,88,79,82,78,78,49,72,67,53,54,50,52,54,51,55,74,74,39,88,84,78,92,81,86,89,77,88,86,88,65,93,66,81,66,67,88,90,69,54,95,60,51,49,79,48,67,40,83

Radius of gyration: 24.01 Å; Cα contacts (8 Å, |Δi|>4): 416; chains: 1; bounding box: 62×50×66 Å

pLDDT: mean 71.17, std 22.72, range [27.34, 96.06]

Organism: Bionectria ochroleuca (NCBI:txid29856)

Secondary structure (DSSP, 8-state):
-GGGTEEEEEEE-TT---SSS-EEEEEEE----SSS--SEEPPP-EEEEEEEEEEE-TT-GGG-EEEEEEEEEEEEEEE-HHHHHHHHT-S-----------TT------SSPPTT---EEEEEEEEEEEEEEEEEEE------------------------PPP---SS-PPPPSEEEEEEEE----TT-GGG-EEEEEEEEETTTTEEEE-B-TTS-B-EEEE-PPPPPHHHHHHHHHHHSPPP--------S-----TT--TTEEEEEE-

InterPro domains:
  IPR056722 Domain of unknown function DUF7820 [PF25130] (1-272)

Mean predicted aligned error: 14.97 Å